Protein 1SBQ (pdb70)

InterPro domains:
  IPR002698 5-formyltetrahydrofolate cyclo-ligase [PF01812] (90-161)
  IPR002698 5-formyltetrahydrofolate cyclo-ligase [PIRSF006806] (1-163)
  IPR002698 5-formyltetrahydrofolate cyclo-ligase [PTHR23407] (2-163)
  IPR002698 5-formyltetrahydrofolate cyclo-ligase [TIGR02727] (3-162)
  IPR024185 5-formyltetrahydrofolate cyclo-ligase-like domain superfamily [G3DSA:3.40.50.10420] (1-164)
  IPR037171 NagB/RpiA transferase-like [SSF100950] (1-163)

Nearest PDB structures (foldseek):
  1u3g-assembly1_A  TM=9.817E-01  e=5.126E-32  Mycoplasmoides pneumoniae
  1wkc-assembly1_A  TM=8.609E-01  e=2.046E-13  Thermus thermophilus HB8
  2jcb-assembly2_B  TM=8.729E-01  e=9.556E-13  Bacillus anthracis str. Ames
  1m0s-assembly1_B  TM=4.804E-01  e=3.295E-03  Haemophilus influenzae
  5uf2-assembly1_A  TM=5.147E-01  e=1.056E-01  Neisseria gonorrhoeae NCCP11945

Structure (mmCIF, N/CA/C/O backbone):
data_1SBQ
#
_entry.id   1SBQ
#
_cell.length_a   42.315
_cell.length_b   80.746
_cell.length_c   132.165
_cell.angle_alpha   90.00
_cell.angle_beta   90.00
_cell.angle_gamma   90.00
#
_symmetry.space_group_name_H-M   'P 21 21 21'
#
loop_
_entity.id
_entity.type
_entity.pdbx_description
1 polymer '5,10-Methenyltetrahydrofolate synthetase homolog'
2 non-polymer 'SULFATE ION'
3 water water
#
loop_
_atom_site.group_PDB
_atom_site.id
_atom_site.type_symbol
_atom_site.label_atom_id
_atom_site.label_alt_id
_atom_site.label_comp_id
_atom_site.label_asym_id
_atom_site.label_entity_id
_atom_site.label_seq_id
_atom_site.pdbx_PDB_ins_code
_atom_site.Cartn_x
_atom_site.Cartn_y
_atom_site.Cartn_z
_atom_site.occupancy
_atom_site.B_iso_or_equiv
_atom_site.auth_seq_id
_atom_site.auth_comp_id
_atom_site.auth_asym_id
_atom_site.auth_atom_id
_atom_site.pdbx_PDB_model_num
ATOM 1 N N . MET A 1 26 ? -6.513 38.232 21.586 1.00 70.14 1 MET A N 1
ATOM 2 C CA . MET A 1 26 ? -7.027 39.283 22.510 1.00 70.93 1 MET A CA 1
ATOM 3 C C . MET A 1 26 ? -7.672 38.667 23.756 1.00 70.20 1 MET A C 1
ATOM 4 O O . MET A 1 26 ? -8.637 39.211 24.303 1.00 69.67 1 MET A O 1
ATOM 9 N N . ASP A 1 27 ? -7.140 37.535 24.205 1.00 69.44 2 ASP A N 1
ATOM 10 C CA . ASP A 1 27 ? -7.687 36.870 25.379 1.00 68.75 2 ASP A CA 1
ATOM 11 C C . ASP A 1 27 ? -6.885 37.219 26.620 1.00 68.38 2 ASP A C 1
ATOM 12 O O . ASP A 1 27 ? -5.656 37.313 26.580 1.00 69.51 2 ASP A O 1
ATOM 17 N N . LYS A 1 28 ? -7.592 37.409 27.726 1.00 66.61 3 LYS A N 1
ATOM 18 C CA . LYS A 1 28 ? -6.960 37.750 28.987 1.00 64.11 3 LYS A CA 1
ATOM 19 C C . LYS A 1 28 ? -6.020 36.647 29.464 1.00 63.25 3 LYS A C 1
ATOM 20 O O . LYS A 1 28 ? -4.906 36.927 29.917 1.00 63.30 3 LYS A O 1
ATOM 26 N N . ASN A 1 29 ? -6.461 35.396 29.356 1.00 61.72 4 ASN A N 1
ATOM 27 C CA . ASN A 1 29 ? -5.641 34.264 29.785 1.00 60.67 4 ASN A CA 1
ATOM 28 C C . ASN A 1 29 ? -4.304 34.281 29.054 1.00 59.96 4 ASN A C 1
ATOM 29 O O . ASN A 1 29 ? -3.255 34.007 29.644 1.00 58.58 4 ASN A O 1
ATOM 34 N N . ALA A 1 3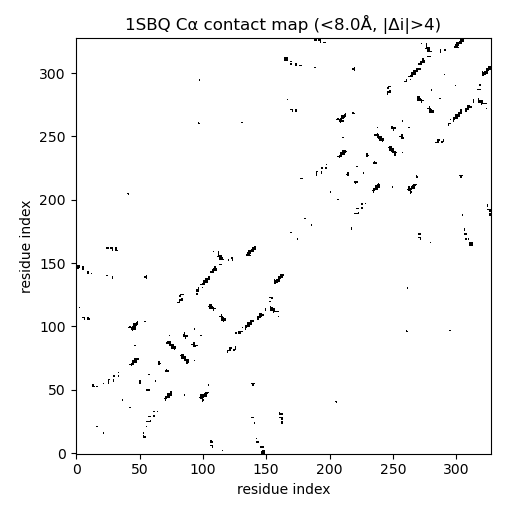0 ? -4.354 34.604 27.764 1.00 59.34 5 ALA A N 1
ATOM 35 C CA . ALA A 1 30 ? -3.153 34.674 26.941 1.00 58.29 5 ALA A CA 1
ATOM 36 C C . ALA A 1 30 ? -2.172 35.630 27.607 1.00 56.65 5 ALA A C 1
ATOM 37 O O . ALA A 1 30 ? -1.039 35.255 27.911 1.00 54.22 5 ALA A O 1
ATOM 39 N N . LEU A 1 31 ? -2.624 36.861 27.839 1.00 55.62 6 LEU A N 1
ATOM 40 C CA . LEU A 1 31 ? -1.797 37.876 28.483 1.00 55.04 6 LEU A CA 1
ATOM 41 C C . LEU A 1 31 ? -1.289 37.457 29.859 1.00 54.86 6 LEU A C 1
ATOM 42 O O . LEU A 1 31 ? -0.079 37.364 30.072 1.00 54.77 6 LEU A O 1
ATOM 47 N N . ARG A 1 32 ? -2.212 37.210 30.786 1.00 54.59 7 ARG A N 1
ATOM 48 C CA . ARG A 1 32 ? -1.844 36.824 32.144 1.00 54.86 7 ARG A CA 1
ATOM 49 C C . ARG A 1 32 ? -0.710 35.812 32.171 1.00 53.97 7 ARG A C 1
ATOM 50 O O . ARG A 1 32 ? 0.190 35.895 33.007 1.00 55.01 7 ARG A O 1
ATOM 58 N N . LYS A 1 33 ? -0.750 34.860 31.249 1.00 51.62 8 LYS A N 1
ATOM 59 C CA . LYS A 1 33 ? 0.278 33.835 31.193 1.00 49.69 8 LYS A CA 1
ATOM 60 C C . LYS A 1 33 ? 1.621 34.376 30.703 1.00 46.60 8 LYS A C 1
ATOM 61 O O . LYS A 1 33 ? 2.658 34.084 31.286 1.00 45.58 8 LYS A O 1
ATOM 67 N N . GLN A 1 34 ? 1.600 35.176 29.643 1.00 44.63 9 GLN A N 1
ATOM 68 C CA . GLN A 1 34 ? 2.829 35.750 29.102 1.00 44.66 9 GLN A CA 1
ATOM 69 C C . GLN A 1 34 ? 3.502 36.699 30.094 1.00 43.32 9 GLN A C 1
ATOM 70 O O . GLN A 1 34 ? 4.727 36.763 30.169 1.00 43.28 9 GLN A O 1
ATOM 76 N N . ILE A 1 35 ? 2.691 37.425 30.856 1.00 42.29 10 ILE A N 1
ATOM 77 C CA . ILE A 1 35 ? 3.189 38.389 31.827 1.00 40.84 10 ILE A CA 1
ATOM 78 C C . ILE A 1 35 ? 3.769 37.764 33.086 1.00 41.36 10 ILE A C 1
ATOM 79 O O . ILE A 1 35 ? 4.870 38.128 33.502 1.00 41.42 10 ILE A O 1
ATOM 84 N N . LEU A 1 36 ? 3.049 36.826 33.693 1.00 42.31 11 LEU A N 1
ATOM 85 C CA . LEU A 1 36 ? 3.552 36.172 34.897 1.00 44.64 11 LEU A CA 1
ATOM 86 C C . LEU A 1 36 ? 4.878 35.492 34.537 1.00 45.92 11 LEU A C 1
ATOM 87 O O . LEU A 1 36 ? 5.806 35.401 35.351 1.00 46.30 11 LEU A O 1
ATOM 92 N N . GLN A 1 37 ? 4.957 35.035 33.293 1.00 46.05 12 GLN A N 1
ATOM 93 C CA . GLN A 1 37 ? 6.148 34.378 32.780 1.00 45.81 12 GLN A CA 1
ATOM 94 C C . GLN A 1 37 ? 7.328 35.350 32.757 1.00 43.80 12 GLN A C 1
ATOM 95 O O . GLN A 1 37 ? 8.398 35.074 33.305 1.00 42.24 12 GLN A O 1
ATOM 101 N N . LYS A 1 38 ? 7.127 36.492 32.116 1.00 40.75 13 LYS A N 1
ATOM 102 C CA . LYS A 1 38 ? 8.181 37.487 32.026 1.00 39.58 13 LYS A CA 1
ATOM 103 C C . LYS A 1 38 ? 8.535 38.086 33.388 1.00 41.46 13 LYS A C 1
ATOM 104 O O . LYS A 1 38 ? 9.707 38.360 33.658 1.00 41.60 13 LYS A O 1
ATOM 110 N N . ARG A 1 39 ? 7.540 38.284 34.252 1.00 42.86 14 ARG A N 1
ATOM 111 C CA . ARG A 1 39 ? 7.815 38.858 35.568 1.00 45.88 14 ARG A CA 1
ATOM 112 C C . ARG A 1 39 ? 8.726 37.978 36.411 1.00 46.66 14 ARG A C 1
ATOM 113 O O . ARG A 1 39 ? 9.692 38.469 36.984 1.00 48.72 14 ARG A O 1
ATOM 121 N N . MET A 1 40 ? 8.434 36.683 36.485 1.00 47.77 15 MET A N 1
ATOM 122 C CA . MET A 1 40 ? 9.277 35.772 37.254 1.00 48.07 15 MET A CA 1
ATOM 123 C C . MET A 1 40 ? 10.689 35.686 36.673 1.00 46.96 15 MET A C 1
ATOM 124 O O . MET A 1 40 ? 11.673 35.568 37.402 1.00 47.09 15 MET A O 1
ATOM 129 N N . ALA A 1 41 ? 10.780 35.743 35.352 1.00 45.22 16 ALA A N 1
ATOM 130 C CA . ALA A 1 41 ? 12.063 35.645 34.669 1.00 44.37 16 ALA A CA 1
ATOM 131 C C . ALA A 1 41 ? 12.985 36.851 34.862 1.00 44.34 16 ALA A C 1
ATOM 132 O O . ALA A 1 41 ? 14.188 36.751 34.630 1.00 44.47 16 ALA A O 1
ATOM 134 N N . LEU A 1 42 ? 12.431 37.989 35.274 1.00 44.55 17 LEU A N 1
ATOM 135 C CA . LEU A 1 42 ? 13.252 39.182 35.474 1.00 45.05 17 LEU A CA 1
ATOM 136 C C . LEU A 1 42 ? 14.404 38.909 36.438 1.00 44.78 17 LEU A C 1
ATOM 137 O O . LEU A 1 42 ? 14.214 38.291 37.486 1.00 45.94 17 LEU A O 1
ATOM 142 N N . SER A 1 43 ? 15.601 39.365 36.082 1.00 44.63 18 SER A N 1
ATOM 143 C CA . SER A 1 43 ? 16.757 39.164 36.945 1.00 44.57 18 SER A CA 1
ATOM 144 C C . SER A 1 43 ? 16.808 40.264 38.004 1.00 45.47 18 SER A C 1
ATOM 145 O O . SER A 1 43 ? 16.335 41.384 37.783 1.00 45.29 18 SER A O 1
ATOM 148 N N . THR A 1 44 ? 17.382 39.932 39.155 1.00 44.72 19 THR A N 1
ATOM 149 C CA . THR A 1 44 ? 17.510 40.875 40.251 1.00 44.92 19 THR A CA 1
ATOM 150 C C . THR A 1 44 ? 18.120 42.182 39.768 1.00 44.62 19 THR A C 1
ATOM 151 O O . THR A 1 44 ? 17.765 43.254 40.260 1.00 44.90 19 THR A O 1
ATOM 155 N N . ILE A 1 45 ? 19.033 42.088 38.804 1.00 43.78 20 ILE A N 1
ATOM 156 C CA . ILE A 1 45 ? 19.689 43.266 38.238 1.00 42.95 20 ILE A CA 1
ATOM 157 C C . ILE A 1 45 ? 18.720 44.032 37.343 1.00 42.11 20 ILE A C 1
ATOM 158 O O . ILE A 1 45 ? 18.683 45.264 37.348 1.00 41.34 20 ILE A O 1
ATOM 163 N N . GLU A 1 46 ? 17.940 43.289 36.567 1.00 40.70 21 GLU A N 1
ATOM 164 C CA . GLU A 1 46 ? 16.972 43.887 35.662 1.00 40.88 21 GLU A CA 1
ATOM 165 C C . GLU A 1 46 ? 15.798 44.553 36.397 1.00 39.01 21 GLU A C 1
ATOM 166 O O . GLU A 1 46 ? 15.386 45.668 36.062 1.00 36.63 21 GLU A O 1
ATOM 172 N N . LYS A 1 47 ? 15.255 43.863 37.392 1.00 36.99 22 LYS A N 1
ATOM 173 C CA . LYS A 1 47 ? 14.138 44.402 38.148 1.00 36.94 22 LYS A CA 1
ATOM 174 C C . LYS A 1 47 ? 14.575 45.706 38.808 1.00 37.50 22 LYS A C 1
ATOM 175 O O . LYS A 1 47 ? 13.866 46.708 38.735 1.00 36.14 22 LYS A O 1
ATOM 181 N N . SER A 1 48 ? 15.755 45.688 39.430 1.00 37.69 23 SER A N 1
ATOM 182 C CA . SER A 1 48 ? 16.305 46.872 40.097 1.00 39.07 23 SER A CA 1
ATOM 183 C C . SER A 1 48 ? 16.299 48.097 39.196 1.00 37.96 23 SER A C 1
ATOM 184 O O . SER A 1 48 ? 15.880 49.182 39.598 1.00 37.37 23 SER A O 1
ATOM 187 N N . HIS A 1 49 ? 16.782 47.910 37.976 1.00 38.24 24 HIS A N 1
ATOM 188 C CA . HIS A 1 49 ? 16.863 48.992 37.004 1.00 37.65 24 HIS A CA 1
ATOM 189 C C . HIS A 1 49 ? 15.491 49.484 36.551 1.00 36.21 24 HIS A C 1
ATOM 190 O O . HIS A 1 49 ? 15.291 50.683 36.338 1.00 34.58 24 HIS A O 1
ATOM 197 N N . LEU A 1 50 ? 14.559 48.550 36.401 1.00 35.66 25 LEU A N 1
ATOM 198 C CA . LEU A 1 50 ? 13.201 48.863 35.974 1.00 35.14 25 LEU A CA 1
ATOM 199 C C . LEU A 1 50 ? 12.466 49.636 37.065 1.00 33.49 25 LEU A C 1
ATOM 200 O O . LEU A 1 50 ? 11.799 50.630 36.796 1.00 33.48 25 LEU A O 1
ATOM 205 N N . ASP A 1 51 ? 12.585 49.173 38.300 1.00 34.04 26 ASP A N 1
ATOM 206 C CA . ASP A 1 51 ? 11.907 49.842 39.397 1.00 35.88 26 ASP A CA 1
ATOM 207 C C . ASP A 1 51 ? 12.485 51.232 39.625 1.00 36.15 26 ASP A C 1
ATOM 208 O O . ASP A 1 51 ? 11.743 52.183 39.887 1.00 36.21 26 ASP A O 1
ATOM 213 N N . GLN A 1 52 ? 13.807 51.358 39.518 1.00 35.36 27 GLN A N 1
ATOM 214 C CA . GLN A 1 52 ? 14.441 52.657 39.697 1.00 34.87 27 GLN A CA 1
ATOM 215 C C . GLN A 1 52 ? 13.874 53.663 38.693 1.00 33.30 27 GLN A C 1
ATOM 216 O O . GLN A 1 52 ? 13.545 54.796 39.053 1.00 32.35 27 GLN A O 1
ATOM 222 N N . LYS A 1 53 ? 13.761 53.255 37.435 1.00 29.60 28 LYS A N 1
ATOM 223 C CA . LYS A 1 53 ? 13.234 54.157 36.418 1.00 30.23 28 LYS A CA 1
ATOM 224 C C . LYS A 1 53 ? 11.748 54.448 36.647 1.00 28.19 28 LYS A C 1
ATOM 225 O O . LYS A 1 53 ? 11.289 55.580 36.461 1.00 27.42 28 LYS A O 1
ATOM 231 N N . ILE A 1 54 ? 10.996 53.427 37.042 1.00 27.18 29 ILE A N 1
ATOM 232 C CA . ILE A 1 54 ? 9.574 53.614 37.286 1.00 27.30 29 ILE A CA 1
ATOM 233 C C . ILE A 1 54 ? 9.335 54.531 38.489 1.00 27.24 29 ILE A C 1
ATOM 234 O O . ILE A 1 54 ? 8.500 55.434 38.425 1.00 26.45 29 ILE A O 1
ATOM 239 N N . ASN A 1 55 ? 10.077 54.336 39.574 1.00 28.54 30 ASN A N 1
ATOM 240 C CA . ASN A 1 55 ? 9.886 55.196 40.742 1.00 29.45 30 ASN A CA 1
ATOM 241 C C . ASN A 1 55 ? 10.331 56.620 40.438 1.00 29.30 30 ASN A C 1
ATOM 242 O O . ASN A 1 55 ? 9.896 57.570 41.081 1.00 30.84 30 ASN A O 1
ATOM 247 N N . GLN A 1 56 ? 11.198 56.756 39.446 1.00 29.03 31 GLN A N 1
ATOM 248 C CA . GLN A 1 56 ? 11.699 58.054 39.034 1.00 29.36 31 GLN A CA 1
ATOM 249 C C . GLN A 1 56 ? 10.562 58.765 38.305 1.00 29.82 31 GLN A C 1
ATOM 250 O O . GLN A 1 56 ? 10.314 59.958 38.511 1.00 27.71 31 GLN A O 1
ATOM 256 N N . LYS A 1 57 ? 9.861 58.016 37.457 1.00 28.84 32 LYS A N 1
ATOM 257 C CA . LYS A 1 57 ? 8.738 58.564 36.710 1.00 28.26 32 LYS A CA 1
ATOM 258 C C . LYS A 1 57 ? 7.580 58.895 37.649 1.00 26.91 32 LYS A C 1
ATOM 259 O O . LYS A 1 57 ? 6.906 59.892 37.470 1.00 27.40 32 LYS A O 1
ATOM 265 N N . LEU A 1 58 ? 7.368 58.052 38.652 1.00 25.81 33 LEU A N 1
ATOM 266 C CA . LEU A 1 58 ? 6.315 58.259 39.631 1.00 25.98 33 LEU A CA 1
ATOM 267 C C . LEU A 1 58 ? 6.548 59.583 40.382 1.00 28.99 33 LEU A C 1
ATOM 268 O O . LEU A 1 58 ? 5.625 60.375 40.572 1.00 25.64 33 LEU A O 1
ATOM 273 N N . VAL A 1 59 ? 7.787 59.808 40.816 1.00 28.06 34 VAL A N 1
ATOM 274 C CA . VAL A 1 59 ? 8.118 61.025 41.527 1.00 28.40 34 VAL A CA 1
ATOM 275 C C . VAL A 1 59 ? 7.930 62.240 40.621 1.00 28.64 34 VAL A C 1
ATOM 276 O O . VAL A 1 59 ? 7.444 63.279 41.067 1.00 28.55 34 VAL A O 1
ATOM 280 N N . ALA A 1 60 ? 8.304 62.106 39.353 1.00 27.08 35 ALA A N 1
ATOM 281 C CA . ALA A 1 60 ? 8.165 63.198 38.400 1.00 26.93 35 ALA A CA 1
ATOM 282 C C . ALA A 1 60 ? 6.689 63.536 38.199 1.00 28.13 35 ALA A C 1
ATOM 283 O O . ALA A 1 60 ? 6.336 64.672 37.891 1.00 26.96 35 ALA A O 1
ATOM 285 N N . PHE A 1 61 ? 5.830 62.537 38.374 1.00 28.76 36 PHE A N 1
ATOM 286 C CA . PHE A 1 61 ? 4.395 62.724 38.237 1.00 28.23 36 PHE A CA 1
ATOM 287 C C . PHE A 1 61 ? 3.784 63.463 39.449 1.00 30.81 36 PHE A C 1
ATOM 288 O O . PHE A 1 61 ? 2.923 64.331 39.287 1.00 29.38 36 PHE A O 1
ATOM 296 N N . LEU A 1 62 ? 4.239 63.120 40.654 1.00 28.44 37 LEU A N 1
ATOM 297 C CA . LEU A 1 62 ? 3.726 63.726 41.884 1.00 28.95 37 LEU A CA 1
ATOM 298 C C . LEU A 1 62 ? 4.237 65.116 42.200 1.00 29.16 37 LEU A C 1
ATOM 299 O O . LEU A 1 62 ? 3.485 65.969 42.675 1.00 27.58 37 LEU A O 1
ATOM 304 N N . THR A 1 63 ? 5.525 65.328 41.947 1.00 30.89 38 THR A N 1
ATOM 305 C CA . THR A 1 63 ? 6.193 66.593 42.229 1.00 30.78 38 THR A CA 1
ATOM 306 C C . THR A 1 63 ? 5.368 67.828 41.902 1.00 30.83 38 THR A C 1
ATOM 307 O O . THR A 1 63 ? 5.316 68.760 42.700 1.00 27.53 38 THR A O 1
ATOM 311 N N . PRO A 1 64 ? 4.730 67.864 40.716 1.00 32.61 39 PRO A N 1
ATOM 312 C CA . PRO A 1 64 ? 3.919 69.033 40.365 1.00 33.75 39 PRO A CA 1
ATOM 313 C C . PRO A 1 64 ? 2.441 68.939 40.790 1.00 34.02 39 PRO A C 1
ATOM 314 O O . PRO A 1 64 ? 1.614 69.739 40.365 1.00 34.90 39 PRO A O 1
ATOM 318 N N . LYS A 1 65 ? 2.111 67.965 41.627 1.00 34.50 40 LYS A N 1
ATOM 319 C CA . LYS A 1 65 ? 0.732 67.814 42.103 1.00 34.58 40 LYS A CA 1
ATOM 320 C C . LYS A 1 65 ? 0.692 67.979 43.622 1.00 32.93 40 LYS A C 1
ATOM 321 O O . LYS A 1 65 ? 0.487 67.021 44.360 1.00 33.90 40 LYS A O 1
ATOM 327 N N . PRO A 1 66 ? 0.875 69.218 44.103 1.00 32.94 41 PRO A N 1
ATOM 328 C CA . PRO A 1 66 ? 0.880 69.573 45.528 1.00 32.76 41 PRO A CA 1
ATOM 329 C C . PRO A 1 66 ? -0.398 69.280 46.327 1.00 30.88 41 PRO A C 1
ATOM 330 O O . PRO A 1 66 ? -0.354 69.179 47.541 1.00 28.85 41 PRO A O 1
ATOM 334 N N . CYS A 1 67 ? -1.536 69.137 45.665 1.00 31.01 42 CYS A N 1
ATOM 335 C CA . CYS A 1 67 ? -2.760 68.868 46.409 1.00 31.14 42 CYS A CA 1
ATOM 336 C C . CYS A 1 67 ? -2.877 67.408 46.851 1.00 30.31 42 CYS A C 1
ATOM 337 O O . CYS A 1 67 ? -3.853 67.020 47.480 1.00 30.34 42 CYS A O 1
ATOM 340 N N . ILE A 1 68 ? -1.872 66.602 46.528 1.00 30.47 43 ILE A N 1
ATOM 341 C CA . ILE A 1 68 ? -1.873 65.201 46.923 1.00 30.14 43 ILE A CA 1
ATOM 342 C C . ILE A 1 68 ? -1.174 65.112 48.268 1.00 29.70 43 ILE A C 1
ATOM 343 O O . ILE A 1 68 ? 0.044 65.189 48.341 1.00 32.62 43 ILE A O 1
ATOM 348 N N . LYS A 1 69 ? -1.956 64.939 49.327 1.00 29.65 44 LYS A N 1
ATOM 349 C CA . LYS A 1 69 ? -1.421 64.878 50.677 1.00 30.36 44 LYS A CA 1
ATOM 350 C C . LYS A 1 69 ? -1.600 63.522 51.348 1.00 27.65 44 LYS A C 1
ATOM 351 O O . LYS A 1 69 ? -1.057 63.280 52.419 1.00 25.26 44 LYS A O 1
ATOM 357 N N . THR A 1 70 ? -2.381 62.658 50.713 1.00 25.61 45 THR A N 1
ATOM 358 C CA . THR A 1 70 ? -2.632 61.301 51.202 1.00 24.19 45 THR A CA 1
ATOM 359 C C . THR A 1 70 ? -2.684 60.447 49.940 1.00 23.88 45 THR A C 1
ATOM 360 O O . THR A 1 70 ? -3.445 60.741 49.017 1.00 22.07 45 THR A O 1
ATOM 364 N N . ILE A 1 71 ? -1.872 59.399 49.900 1.00 23.53 46 ILE A N 1
ATOM 365 C CA . ILE A 1 71 ? -1.802 58.545 48.729 1.00 21.90 46 ILE A CA 1
ATOM 366 C C . ILE A 1 71 ? -1.894 57.069 49.064 1.00 21.82 46 ILE A C 1
ATOM 367 O O . ILE A 1 71 ? -1.301 56.605 50.046 1.00 23.40 46 ILE A O 1
ATOM 372 N N . ALA A 1 72 ? -2.639 56.334 48.239 1.00 21.99 47 ALA A N 1
ATOM 373 C CA . ALA A 1 72 ? -2.803 54.895 48.421 1.00 21.35 47 ALA A CA 1
ATOM 374 C C . ALA A 1 72 ? -1.735 54.139 47.659 1.00 24.27 47 ALA A C 1
ATOM 375 O O . ALA A 1 72 ? -1.552 54.348 46.458 1.00 24.22 47 ALA A O 1
ATOM 377 N N . LEU A 1 73 ? -1.027 53.256 48.356 1.00 25.72 48 LEU A N 1
ATOM 378 C CA . LEU A 1 73 ? 0.014 52.461 47.715 1.00 27.36 48 LEU A CA 1
ATOM 379 C C . LEU A 1 73 ? -0.424 50.992 47.771 1.00 29.34 48 LEU A C 1
ATOM 380 O O . LEU A 1 73 ? -1.614 50.693 47.909 1.00 29.64 48 LEU A O 1
ATOM 385 N N . TYR A 1 74 ? 0.527 50.074 47.653 1.00 31.22 49 TYR A N 1
ATOM 386 C CA . TYR A 1 74 ? 0.199 48.655 47.743 1.00 33.42 49 TYR A CA 1
ATOM 387 C C . TYR A 1 74 ? 1.396 47.899 48.296 1.00 33.75 49 TYR A C 1
ATOM 388 O O . TYR A 1 74 ? 2.498 48.422 48.346 1.00 31.91 49 TYR A O 1
ATOM 397 N N . GLU A 1 75 ? 1.166 46.683 48.761 1.00 36.60 50 GLU A N 1
ATOM 398 C CA . GLU A 1 75 ? 2.243 45.886 49.311 1.00 40.71 50 GLU A CA 1
ATOM 399 C C . GLU A 1 75 ? 2.745 44.991 48.190 1.00 41.67 50 GLU A C 1
ATOM 400 O O . GLU A 1 75 ? 2.065 44.046 47.789 1.00 42.44 50 GLU A O 1
ATOM 406 N N . PRO A 1 76 ? 3.944 45.291 47.658 1.00 42.92 51 PRO A N 1
ATOM 407 C CA . PRO A 1 76 ? 4.580 44.551 46.566 1.00 45.28 51 PRO A CA 1
ATOM 408 C C . PRO A 1 76 ? 4.644 43.036 46.724 1.00 46.53 51 PRO A C 1
ATOM 409 O O . PRO A 1 76 ? 5.349 42.508 47.581 1.00 46.46 51 PRO A O 1
ATOM 413 N N . ILE A 1 77 ? 3.893 42.346 45.881 1.00 48.85 52 ILE A N 1
ATOM 414 C CA . ILE A 1 77 ? 3.877 40.901 45.894 1.00 52.20 52 ILE A CA 1
ATOM 415 C C . ILE A 1 77 ? 4.995 40.453 44.951 1.00 54.36 52 ILE A C 1
ATOM 416 O O . ILE A 1 77 ? 5.537 41.259 44.191 1.00 56.15 52 ILE A O 1
ATOM 421 N N . LYS A 1 78 ? 5.347 39.175 45.016 1.00 55.43 53 LYS A N 1
ATOM 422 C CA . LYS A 1 78 ? 6.403 38.623 44.177 1.00 55.15 53 LYS A CA 1
ATOM 423 C C . LYS A 1 78 ? 6.284 39.064 42.716 1.00 53.85 53 LYS A C 1
ATOM 424 O O . LYS A 1 78 ? 5.247 38.871 42.078 1.00 53.79 53 LYS A O 1
ATOM 430 N N . ASN A 1 79 ? 7.355 39.666 42.204 1.00 52.54 54 ASN A N 1
ATOM 431 C CA . ASN A 1 79 ? 7.432 40.116 40.815 1.00 51.30 54 ASN A CA 1
ATOM 432 C C . ASN A 1 79 ? 6.806 41.479 40.484 1.00 49.52 54 ASN A C 1
ATOM 433 O O . ASN A 1 79 ? 7.116 42.056 39.442 1.00 51.11 54 ASN A O 1
ATOM 438 N N . GLU A 1 80 ? 5.931 41.997 41.342 1.00 45.87 55 GLU A N 1
ATOM 439 C CA . GLU A 1 80 ? 5.322 43.298 41.073 1.00 42.82 55 GLU A CA 1
ATOM 440 C C . GLU A 1 80 ? 6.376 44.402 41.175 1.00 40.41 55 GLU A C 1
ATOM 441 O O . GLU A 1 80 ? 7.409 44.221 41.819 1.00 39.44 55 GLU A O 1
ATOM 447 N N . VAL A 1 81 ? 6.113 45.538 40.529 1.00 37.31 56 VAL A N 1
ATOM 448 C CA . VAL A 1 81 ? 7.009 46.686 40.586 1.00 33.36 56 VAL A CA 1
ATOM 449 C C . VAL A 1 81 ? 7.129 47.072 42.065 1.00 34.09 56 VAL A C 1
ATOM 450 O O . VAL A 1 81 ? 6.133 47.081 42.784 1.00 30.54 56 VAL A O 1
ATOM 454 N N . THR A 1 82 ? 8.343 47.395 42.501 1.00 33.01 57 THR A N 1
ATOM 455 C CA . THR A 1 82 ? 8.608 47.773 43.885 1.00 32.67 57 THR A CA 1
ATOM 456 C C . THR A 1 82 ? 8.689 49.284 44.071 1.00 31.57 57 THR A C 1
ATOM 457 O O . THR A 1 82 ? 9.092 50.001 43.154 1.00 32.46 57 THR A O 1
ATOM 461 N N . PHE A 1 83 ? 8.282 49.761 45.248 1.00 29.71 58 PHE A N 1
ATOM 462 C CA . PHE A 1 83 ? 8.370 51.182 45.591 1.00 28.99 58 PHE A CA 1
ATOM 463 C C . PHE A 1 83 ? 9.741 51.280 46.246 1.00 30.86 58 PHE A C 1
ATOM 464 O O . PHE A 1 83 ? 10.020 50.595 47.233 1.00 32.16 58 PHE A O 1
ATOM 472 N N . VAL A 1 84 ? 10.611 52.111 45.689 1.00 33.45 59 VAL A N 1
ATOM 473 C CA . VAL A 1 84 ? 11.975 52.209 46.197 1.00 34.71 59 VAL A CA 1
ATOM 474 C C . VAL A 1 84 ? 12.195 53.210 47.328 1.00 34.90 59 VAL A C 1
ATOM 475 O O . VAL A 1 84 ? 11.397 54.113 47.553 1.00 35.73 59 VAL A O 1
ATOM 479 N N . ASP A 1 85 ? 13.304 53.037 48.030 1.00 36.19 60 ASP A N 1
ATOM 480 C CA . ASP A 1 85 ? 13.644 53.885 49.153 1.00 36.78 60 ASP A CA 1
ATOM 481 C C . ASP A 1 85 ? 13.538 55.377 48.870 1.00 35.64 60 ASP A C 1
ATOM 482 O O . ASP A 1 85 ? 13.001 56.112 49.702 1.00 34.24 60 ASP A O 1
ATOM 487 N N . PHE A 1 86 ? 14.010 55.843 47.713 1.00 32.11 61 PHE A N 1
ATOM 488 C CA . PHE A 1 86 ? 13.920 57.272 47.470 1.00 31.33 61 PHE A CA 1
ATOM 489 C C . PHE A 1 86 ? 12.500 57.750 47.182 1.00 32.46 61 PHE A C 1
ATOM 490 O O . PHE A 1 86 ? 12.208 58.940 47.289 1.00 33.74 61 PHE A O 1
ATOM 498 N N . PHE A 1 87 ? 11.608 56.827 46.837 1.00 32.37 62 PHE A N 1
ATOM 499 C CA . PHE A 1 87 ? 10.232 57.212 46.585 1.00 30.95 62 PHE A CA 1
ATOM 500 C C . PHE A 1 87 ? 9.627 57.620 47.912 1.00 30.18 62 PHE A C 1
ATOM 501 O O . PHE A 1 87 ? 9.034 58.691 48.022 1.00 29.33 62 PHE A O 1
ATOM 509 N N . PHE A 1 88 ? 9.778 56.752 48.912 1.00 28.88 63 PHE A N 1
ATOM 510 C CA . PHE A 1 88 ? 9.265 57.024 50.250 1.00 29.88 63 PHE A CA 1
ATOM 511 C C . PHE A 1 88 ? 9.900 58.285 50.815 1.00 30.21 63 PHE A C 1
ATOM 512 O O . PHE A 1 88 ? 9.289 59.003 51.611 1.00 32.25 63 PHE A O 1
ATOM 520 N N . GLU A 1 89 ? 11.136 58.547 50.415 1.00 29.43 64 GLU A N 1
ATOM 521 C CA . GLU A 1 89 ? 11.829 59.732 50.893 1.00 30.85 64 GLU A CA 1
ATOM 522 C C . GLU A 1 89 ? 11.103 60.944 50.333 1.00 30.57 64 GLU A C 1
ATOM 523 O O . GLU A 1 89 ? 10.917 61.944 51.035 1.00 29.03 64 GLU A O 1
ATOM 529 N N . PHE A 1 90 ? 10.688 60.841 49.070 1.00 28.09 65 PHE A N 1
ATOM 530 C CA . PHE A 1 90 ? 9.953 61.921 48.424 1.00 27.18 65 PHE A CA 1
ATOM 531 C C . PHE A 1 90 ? 8.675 62.212 49.206 1.00 25.33 65 PHE A C 1
ATOM 532 O O . PHE A 1 90 ? 8.281 63.365 49.337 1.00 24.72 65 PHE A O 1
ATOM 540 N N . LEU A 1 91 ? 8.037 61.161 49.722 1.00 25.57 66 LEU A N 1
ATOM 541 C CA . LEU A 1 91 ? 6.784 61.314 50.470 1.00 23.83 66 LEU A CA 1
ATOM 542 C C . LEU A 1 91 ? 7.010 62.013 51.815 1.00 26.22 66 LEU A C 1
ATOM 543 O O . LEU A 1 91 ? 6.265 62.933 52.175 1.00 24.30 66 LEU A O 1
ATOM 548 N N . LYS A 1 92 ? 8.045 61.583 52.538 1.00 26.41 67 LYS A N 1
ATOM 549 C CA . LYS A 1 92 ? 8.389 62.168 53.824 1.00 27.07 67 LYS A CA 1
ATOM 550 C C . LYS A 1 92 ? 8.727 63.649 53.671 1.00 27.80 67 LYS A C 1
ATOM 551 O O . LYS A 1 92 ? 8.277 64.484 54.443 1.00 26.22 67 LYS A O 1
ATOM 557 N N . ILE A 1 93 ? 9.524 63.972 52.664 1.00 29.33 68 ILE A N 1
ATOM 558 C CA . ILE A 1 93 ? 9.919 65.351 52.453 1.00 31.34 68 ILE A CA 1
ATOM 559 C C . ILE A 1 93 ? 8.750 66.271 52.131 1.00 30.59 68 ILE A C 1
ATOM 560 O O . ILE A 1 93 ? 8.710 67.410 52.594 1.00 31.48 68 ILE A O 1
ATOM 565 N N . ASN A 1 94 ? 7.788 65.785 51.359 1.00 30.78 69 ASN A N 1
ATOM 566 C CA . ASN A 1 94 ? 6.639 66.610 51.028 1.00 30.95 69 ASN A CA 1
ATOM 567 C C . ASN A 1 94 ? 5.445 66.360 51.951 1.00 31.53 69 ASN A C 1
ATOM 568 O O . ASN A 1 94 ? 4.347 66.862 51.711 1.00 32.59 69 ASN A O 1
ATOM 573 N N . GLN A 1 95 ? 5.679 65.598 53.012 1.00 30.73 70 GLN A N 1
ATOM 574 C CA . GLN A 1 95 ? 4.651 65.279 54.000 1.00 33.51 70 GLN A CA 1
ATOM 575 C C . GLN A 1 95 ? 3.375 64.615 53.469 1.00 33.56 70 GLN A C 1
ATOM 576 O O . GLN A 1 95 ? 2.259 64.951 53.880 1.00 34.91 70 GLN A O 1
ATOM 582 N N . ILE A 1 96 ? 3.556 63.656 52.570 1.00 32.16 71 ILE A N 1
ATOM 583 C CA . ILE A 1 96 ? 2.453 62.909 51.992 1.00 28.55 71 ILE A CA 1
ATOM 584 C C . ILE A 1 96 ? 2.312 61.606 52.775 1.00 28.47 71 ILE A C 1
ATOM 585 O O . ILE A 1 96 ? 3.274 60.846 52.931 1.00 27.02 71 ILE A O 1
ATOM 590 N N . ARG A 1 97 ? 1.106 61.352 53.266 1.00 28.04 72 ARG A N 1
ATOM 591 C CA . ARG A 1 97 ? 0.836 60.152 54.042 1.00 27.30 72 ARG A CA 1
ATOM 592 C C . ARG A 1 97 ? 0.466 58.981 53.141 1.00 26.85 72 ARG A C 1
ATOM 593 O O . ARG A 1 97 ? -0.280 59.140 52.163 1.00 25.04 72 ARG A O 1
ATOM 601 N N . ALA A 1 98 ? 0.994 57.808 53.478 1.00 24.55 73 ALA A N 1
ATOM 602 C CA . ALA A 1 98 ? 0.741 56.600 52.710 1.00 24.14 73 ALA A CA 1
ATOM 603 C C . ALA A 1 98 ? -0.272 55.694 53.389 1.00 24.06 73 ALA A C 1
ATOM 604 O O . ALA A 1 98 ? -0.246 55.502 54.597 1.00 22.26 73 ALA A O 1
ATOM 606 N N . VAL A 1 99 ? -1.188 55.160 52.597 1.00 23.87 74 VAL A N 1
ATOM 607 C CA . VAL A 1 99 ? -2.176 54.247 53.112 1.00 22.57 74 VAL A CA 1
ATOM 608 C C . VAL A 1 99 ? -2.085 52.980 52.286 1.00 21.92 74 VAL A C 1
ATOM 609 O O . VAL A 1 99 ? -1.756 53.009 51.101 1.00 18.10 74 VAL A O 1
ATOM 613 N N . TYR A 1 100 ? -2.368 51.864 52.935 1.00 26.22 75 TYR A N 1
ATOM 614 C CA . TYR A 1 100 ? -2.285 50.561 52.304 1.00 28.40 75 TYR A CA 1
ATOM 615 C C . TYR A 1 100 ? -3.611 49.845 52.331 1.00 28.90 75 TYR A C 1
ATOM 616 O O . TYR A 1 100 ? -4.443 50.113 53.187 1.00 29.32 75 TYR A O 1
ATOM 625 N N . PRO A 1 101 ? -3.811 48.909 51.392 1.00 31.11 76 PRO A N 1
ATOM 626 C CA . PRO A 1 101 ? -5.015 48.092 51.232 1.00 32.29 76 PRO A CA 1
ATOM 627 C C . PRO A 1 101 ? -5.116 46.992 52.288 1.00 35.56 76 PRO A C 1
ATOM 628 O O . PRO A 1 101 ? -4.127 46.329 52.608 1.00 35.44 76 PRO A O 1
ATOM 632 N N . LYS A 1 102 ? -6.318 46.808 52.822 1.00 37.57 77 LYS A N 1
ATOM 633 C CA . LYS A 1 102 ? -6.573 45.763 53.801 1.00 40.88 77 LYS A CA 1
ATOM 634 C C . LYS A 1 102 ? -7.824 45.010 53.352 1.00 41.05 77 LYS A C 1
ATOM 635 O O . LYS A 1 102 ? -8.916 45.570 53.298 1.00 41.31 77 LYS A O 1
ATOM 641 N N . VAL A 1 103 ? -7.654 43.747 52.988 1.00 43.59 78 VAL A N 1
ATOM 642 C CA . VAL A 1 103 ? -8.792 42.947 52.562 1.00 45.88 78 VAL A CA 1
ATOM 643 C C . VAL A 1 103 ? -9.712 42.787 53.767 1.00 46.33 78 VAL A C 1
ATOM 644 O O . VAL A 1 103 ? -9.283 42.337 54.832 1.00 45.08 78 VAL A O 1
ATOM 648 N N . ILE A 1 104 ? -10.970 43.179 53.588 1.00 47.46 79 ILE A N 1
ATOM 649 C CA . ILE A 1 104 ? -11.973 43.121 54.644 1.00 50.61 79 ILE A CA 1
ATOM 650 C C . ILE A 1 104 ? -12.984 41.987 54.461 1.00 52.44 79 ILE A C 1
ATOM 651 O O . ILE A 1 104 ? -13.699 41.616 55.394 1.00 52.73 79 ILE A O 1
ATOM 656 N N . SER A 1 105 ? -13.042 41.442 53.254 1.00 53.69 80 SER A N 1
ATOM 657 C CA . SER A 1 105 ? -13.953 40.347 52.953 1.00 54.47 80 SER A CA 1
ATOM 658 C C . SER A 1 105 ? -13.593 39.770 51.595 1.00 56.93 80 SER A C 1
ATOM 659 O O . SER A 1 105 ? -12.607 40.173 50.974 1.00 57.11 80 SER A O 1
ATOM 662 N N . ASP A 1 106 ? -14.393 38.824 51.128 1.00 59.08 81 ASP A N 1
ATOM 663 C CA . ASP A 1 106 ? -14.118 38.215 49.845 1.00 61.09 81 ASP A CA 1
ATOM 664 C C . ASP A 1 106 ? -14.438 39.162 48.688 1.00 60.99 81 ASP A C 1
ATOM 665 O O . ASP A 1 106 ? -14.204 38.824 47.529 1.00 62.56 81 ASP A O 1
ATOM 670 N N . THR A 1 107 ? -14.962 40.348 48.997 1.00 58.93 82 THR A N 1
ATOM 671 C CA . THR A 1 107 ? -15.274 41.324 47.950 1.00 57.55 82 THR A CA 1
ATOM 672 C C . THR A 1 107 ? -14.859 42.768 48.263 1.00 56.71 82 THR A C 1
ATOM 673 O O . THR A 1 107 ? -14.765 43.597 47.354 1.00 55.29 82 THR A O 1
ATOM 677 N N . GLU A 1 108 ? -14.614 43.072 49.536 1.00 54.88 83 GLU A N 1
ATOM 678 C CA . GLU A 1 108 ? -14.232 44.426 49.910 1.00 52.60 83 GLU A CA 1
ATOM 679 C C . GLU A 1 108 ? -12.847 44.610 50.504 1.00 50.14 83 GLU A C 1
ATOM 680 O O . GLU A 1 108 ? -12.262 43.698 51.095 1.00 50.47 83 GLU A O 1
ATOM 686 N N . ILE A 1 109 ? -12.328 45.817 50.325 1.00 46.25 84 ILE A N 1
ATOM 687 C CA . ILE A 1 109 ? -11.016 46.170 50.816 1.00 41.20 84 ILE A CA 1
ATOM 688 C C . ILE A 1 109 ? -11.100 47.584 51.368 1.00 37.89 84 ILE A C 1
ATOM 689 O O . ILE A 1 109 ? -11.986 48.340 50.993 1.00 36.74 84 ILE A O 1
ATOM 694 N N . ILE A 1 110 ? -10.208 47.927 52.288 1.00 36.38 85 ILE A N 1
ATOM 695 C CA . ILE A 1 110 ? -10.177 49.278 52.839 1.00 33.08 85 ILE A CA 1
ATOM 696 C C . ILE A 1 110 ? -8.724 49.701 52.908 1.00 33.40 85 ILE A C 1
ATOM 697 O O . ILE A 1 110 ? -7.820 48.874 52.731 1.00 33.91 85 ILE A O 1
ATOM 702 N N . PHE A 1 111 ? -8.509 50.984 53.182 1.00 31.57 86 PHE A N 1
ATOM 703 C CA . PHE A 1 111 ? -7.170 51.539 53.291 1.00 32.81 86 PHE A CA 1
ATOM 704 C C . PHE A 1 111 ? -6.908 52.069 54.693 1.00 30.72 86 PHE A C 1
ATOM 705 O O . PHE A 1 111 ? -7.707 52.827 55.252 1.00 30.53 86 PHE A O 1
ATOM 713 N N . ILE A 1 112 ? -5.794 51.634 55.262 1.00 28.25 87 ILE A N 1
ATOM 714 C CA . ILE A 1 112 ? -5.401 52.040 56.601 1.00 27.94 87 ILE A CA 1
ATOM 715 C C . ILE A 1 112 ? -3.949 52.470 56.543 1.00 28.16 87 ILE A C 1
ATOM 716 O O . ILE A 1 112 ? -3.197 52.016 55.681 1.00 26.54 87 ILE A O 1
ATOM 721 N N . ASP A 1 113 ? -3.547 53.359 57.443 1.00 29.07 88 ASP A N 1
ATOM 722 C CA . ASP A 1 113 ? -2.162 53.789 57.458 1.00 30.04 88 ASP A CA 1
ATOM 723 C C . ASP A 1 113 ? -1.372 52.851 58.358 1.00 31.42 88 ASP A C 1
ATOM 724 O O . ASP A 1 113 ? -1.876 51.823 58.799 1.00 28.96 88 ASP A O 1
ATOM 729 N N . GLN A 1 114 ? -0.132 53.215 58.634 1.00 34.98 89 GLN A N 1
ATOM 730 C CA . GLN A 1 114 ? 0.731 52.397 59.463 1.00 39.37 89 GLN A CA 1
ATOM 731 C C . GLN A 1 114 ? 0.236 52.155 60.892 1.00 40.18 89 GLN A C 1
ATOM 732 O O . GLN A 1 114 ? 0.561 51.134 61.493 1.00 40.20 89 GLN A O 1
ATOM 738 N N . GLU A 1 115 ? -0.547 53.080 61.439 1.00 41.68 90 GLU A N 1
ATOM 739 C CA . GLU A 1 115 ? -1.054 52.918 62.801 1.00 41.40 90 GLU A CA 1
ATOM 740 C C . GLU A 1 115 ? -2.400 52.206 62.790 1.00 40.33 90 GLU A C 1
ATOM 741 O O . GLU A 1 115 ? -3.040 52.051 63.827 1.00 39.85 90 GLU A O 1
ATOM 747 N N . THR A 1 116 ? -2.804 51.776 61.599 1.00 39.22 91 THR A N 1
ATOM 748 C CA . THR A 1 116 ? -4.072 51.096 61.345 1.00 37.10 91 THR A CA 1
ATOM 749 C C . THR A 1 116 ? -5.256 52.052 61.341 1.00 35.09 91 THR A C 1
ATOM 750 O O . THR A 1 116 ? -6.403 51.615 61.402 1.00 34.09 91 THR A O 1
ATOM 754 N N . ASN A 1 117 ? -4.984 53.355 61.277 1.00 34.08 92 ASN A N 1
ATOM 755 C CA . ASN A 1 117 ? -6.071 54.327 61.200 1.00 32.87 92 ASN A CA 1
ATOM 756 C C . ASN A 1 117 ? -6.664 54.118 59.818 1.00 32.80 92 ASN A C 1
ATOM 757 O O . ASN A 1 117 ? -5.934 54.045 58.834 1.00 32.81 92 ASN A O 1
ATOM 762 N N . THR A 1 118 ? -7.979 54.009 59.743 1.00 31.87 93 THR A N 1
ATOM 763 C CA . THR A 1 118 ? -8.638 53.821 58.468 1.00 33.44 93 THR A CA 1
ATOM 764 C C . THR A 1 118 ? -8.836 55.166 57.798 1.00 33.98 93 THR A C 1
ATOM 765 O O . THR A 1 118 ? -9.064 56.190 58.465 1.00 31.60 93 THR A O 1
ATOM 769 N N . PHE A 1 119 ? -8.732 55.163 56.475 1.00 32.97 94 PHE A N 1
ATOM 770 C CA . PHE A 1 119 ? -8.948 56.380 55.711 1.00 31.42 94 PHE A CA 1
ATOM 771 C C . PHE A 1 119 ? -10.100 56.129 54.769 1.00 31.66 94 PHE A C 1
ATOM 772 O O . PHE A 1 119 ? -10.100 55.146 54.025 1.00 33.12 94 PHE A O 1
ATOM 780 N N . GLU A 1 120 ? -11.102 56.997 54.835 1.00 31.00 95 GLU A N 1
ATOM 781 C CA . GLU A 1 120 ? -12.261 56.875 53.975 1.00 32.41 95 GLU A CA 1
ATOM 782 C C . GLU A 1 120 ? -11.833 57.141 52.533 1.00 30.98 95 GLU A C 1
ATOM 783 O O . GLU A 1 120 ? -10.899 57.908 52.282 1.00 29.08 95 GLU A O 1
ATOM 789 N N . PRO A 1 121 ? -12.542 56.532 51.568 1.00 29.16 96 PRO A N 1
ATOM 790 C CA . PRO A 1 121 ? -12.237 56.684 50.146 1.00 28.01 96 PRO A CA 1
ATOM 791 C C . PRO A 1 121 ? -11.830 58.096 49.744 1.00 26.81 96 PRO A C 1
ATOM 792 O O . PRO A 1 121 ? -10.799 58.295 49.110 1.00 25.88 96 PRO A O 1
ATOM 796 N N . ASN A 1 122 ? -12.631 59.076 50.141 1.00 26.22 97 ASN A N 1
ATOM 797 C CA . ASN A 1 122 ? -12.359 60.453 49.779 1.00 24.97 97 ASN A CA 1
ATOM 798 C C . ASN A 1 122 ? -11.500 61.246 50.739 1.00 24.08 97 ASN A C 1
ATOM 799 O O . ASN A 1 122 ? -11.527 62.479 50.762 1.00 23.55 97 ASN A O 1
ATOM 804 N N . GLN A 1 123 ? -10.738 60.513 51.541 1.00 25.42 98 GLN A N 1
ATOM 805 C CA . GLN A 1 123 ? -9.761 61.108 52.428 1.00 26.23 98 GLN A CA 1
ATOM 806 C C . GLN A 1 123 ? -8.436 60.901 51.678 1.00 26.18 98 GLN A C 1
ATOM 807 O O . GLN A 1 123 ? -7.433 61.551 51.964 1.00 27.05 98 GLN A O 1
ATOM 813 N N . ILE A 1 124 ? -8.451 59.985 50.709 1.00 25.32 99 ILE A N 1
ATOM 814 C CA . ILE A 1 124 ? -7.272 59.668 49.908 1.00 22.46 99 ILE A CA 1
ATOM 815 C C . ILE A 1 124 ? -7.285 60.528 48.635 1.00 24.26 99 ILE A C 1
ATOM 816 O O . ILE A 1 124 ? -8.318 60.658 47.975 1.00 24.91 99 ILE A O 1
ATOM 821 N N . ASP A 1 125 ? -6.147 61.125 48.293 1.00 24.21 100 ASP A N 1
ATOM 822 C CA . ASP A 1 125 ? -6.094 62.004 47.122 1.00 23.61 100 ASP A CA 1
ATOM 823 C C . ASP A 1 125 ? -5.624 61.354 45.833 1.00 22.95 100 ASP A C 1
ATOM 824 O O . ASP A 1 125 ? -5.779 61.929 44.760 1.00 22.20 100 ASP A O 1
ATOM 829 N N . CYS A 1 126 ? -5.070 60.150 45.919 1.00 23.78 101 CYS A N 1
ATOM 830 C CA . CYS A 1 126 ? -4.527 59.507 44.728 1.00 22.59 101 CYS A CA 1
ATOM 831 C C . CYS A 1 126 ? -4.308 58.028 44.981 1.00 20.72 101 CYS A C 1
ATOM 832 O O . CYS A 1 126 ? -3.962 57.641 46.092 1.00 22.77 101 CYS A O 1
ATOM 835 N N . PHE A 1 127 ? -4.513 57.199 43.960 1.00 20.49 102 PHE A N 1
ATOM 836 C CA . PHE A 1 127 ? -4.329 55.762 44.122 1.00 20.00 102 PHE A CA 1
ATOM 837 C C . PHE A 1 127 ? -3.315 55.149 43.158 1.00 21.91 102 PHE A C 1
ATOM 838 O O . PHE A 1 127 ? -3.463 55.248 41.933 1.00 23.76 102 PHE A O 1
ATOM 846 N N . LEU A 1 128 ? -2.280 54.524 43.707 1.00 22.71 103 LEU A N 1
ATOM 847 C CA . LEU A 1 128 ? -1.288 53.842 42.880 1.00 22.82 103 LEU A CA 1
ATOM 848 C C . LEU A 1 128 ? -1.776 52.402 42.890 1.00 23.15 103 LEU A C 1
ATOM 849 O O . LEU A 1 128 ? -1.816 51.758 43.931 1.00 24.74 103 LEU A O 1
ATOM 854 N N . ILE A 1 129 ? -2.143 51.906 41.717 1.00 25.54 104 ILE A N 1
ATOM 855 C CA . ILE A 1 129 ? -2.749 50.587 41.582 1.00 27.11 104 ILE A CA 1
ATOM 856 C C . ILE A 1 129 ? -1.912 49.476 40.942 1.00 29.29 104 ILE A C 1
ATOM 857 O O . ILE A 1 129 ? -1.334 49.651 39.867 1.00 29.68 104 ILE A O 1
ATOM 862 N N . PRO A 1 130 ? -1.840 48.309 41.609 1.00 29.46 105 PRO A N 1
ATOM 863 C CA . PRO A 1 130 ? -1.076 47.167 41.098 1.00 30.59 105 PRO A CA 1
ATOM 864 C C . PRO A 1 130 ? -1.912 46.452 40.030 1.00 32.48 105 PRO A C 1
ATOM 865 O O . PRO A 1 130 ? -3.141 46.405 40.117 1.00 30.71 105 PRO A O 1
ATOM 869 N N . LEU A 1 131 ? -1.257 45.896 39.021 1.00 34.37 106 LEU A N 1
ATOM 870 C CA . LEU A 1 131 ? -1.998 45.225 37.960 1.00 35.32 106 LEU A CA 1
ATOM 871 C C . LEU A 1 131 ? -1.190 44.113 37.290 1.00 34.86 106 LEU A C 1
ATOM 872 O O . LEU A 1 131 ? 0.032 44.071 37.408 1.00 35.36 106 LEU A O 1
ATOM 877 N N . VAL A 1 132 ? -1.881 43.204 36.605 1.00 34.44 107 VAL A N 1
ATOM 878 C CA . VAL A 1 132 ? -1.204 42.130 35.888 1.00 33.17 107 VAL A CA 1
ATOM 879 C C . VAL A 1 132 ? -1.057 42.614 34.450 1.00 33.03 107 VAL A C 1
ATOM 880 O O . VAL A 1 132 ? -0.025 42.406 33.815 1.00 33.76 107 VAL A O 1
ATOM 884 N N . GLY A 1 133 ? -2.091 43.276 33.940 1.00 32.83 108 GLY A N 1
ATOM 885 C CA . GLY A 1 133 ? -2.018 43.783 32.584 1.00 30.78 108 GLY A CA 1
ATOM 886 C C . GLY A 1 133 ? -2.892 44.980 32.273 1.00 29.28 108 GLY A C 1
ATOM 887 O O . GLY A 1 133 ? -3.877 45.234 32.954 1.00 29.76 108 GLY A O 1
ATOM 888 N N . PHE A 1 134 ? -2.527 45.718 31.231 1.00 28.56 109 PHE A N 1
ATOM 889 C CA . PHE A 1 134 ? -3.299 46.875 30.808 1.00 29.87 109 PHE A CA 1
ATOM 890 C C . PHE A 1 134 ? -3.274 46.948 29.281 1.00 31.83 109 PHE A C 1
ATOM 891 O O . PHE A 1 134 ? -2.293 46.529 28.662 1.00 31.03 109 PHE A O 1
ATOM 899 N N . ASN A 1 135 ? -4.354 47.448 28.674 1.00 33.97 110 ASN A N 1
ATOM 900 C CA . ASN A 1 135 ? -4.413 47.565 27.216 1.00 35.58 110 ASN A CA 1
ATOM 901 C C . ASN A 1 135 ? -4.221 48.990 26.724 1.00 36.16 110 ASN A C 1
ATOM 902 O O . ASN A 1 135 ? -3.857 49.883 27.494 1.00 38.30 110 ASN A O 1
ATOM 907 N N . LYS A 1 136 ? -4.472 49.200 25.436 1.00 38.23 111 LYS A N 1
ATOM 908 C CA . LYS A 1 136 ? -4.300 50.512 24.817 1.00 40.58 111 LYS A CA 1
ATOM 909 C C . LYS A 1 136 ? -5.217 51.579 25.399 1.00 39.69 111 LYS A C 1
ATOM 910 O O . LYS A 1 136 ? -4.882 52.758 25.384 1.00 39.36 111 LYS A O 1
ATOM 916 N N . ASP A 1 137 ? -6.379 51.167 25.893 1.00 40.90 112 ASP A N 1
ATOM 917 C CA . ASP A 1 137 ? -7.338 52.109 26.467 1.00 42.62 112 ASP A CA 1
ATOM 918 C C . ASP A 1 137 ? -7.197 52.247 27.984 1.00 41.80 112 ASP A C 1
ATOM 919 O O . ASP A 1 137 ? -8.173 52.527 28.682 1.00 41.27 112 ASP A O 1
ATOM 924 N N . ASN A 1 138 ? -5.988 52.037 28.491 1.00 41.08 113 ASN A N 1
ATOM 925 C CA . ASN A 1 138 ? -5.724 52.158 29.924 1.00 39.37 113 ASN A CA 1
ATOM 926 C C . ASN A 1 138 ? -6.510 51.220 30.849 1.00 39.99 113 ASN A C 1
ATOM 927 O O . ASN A 1 138 ? -6.451 51.369 32.078 1.00 37.36 113 ASN A O 1
ATOM 932 N N . TYR A 1 139 ? -7.240 50.262 30.285 1.00 37.12 114 TYR A N 1
ATOM 933 C CA . TYR A 1 139 ? -7.979 49.338 31.126 1.00 37.36 114 TYR A CA 1
ATOM 934 C C . TYR A 1 139 ? -7.053 48.408 31.888 1.00 38.22 114 TYR A C 1
ATOM 935 O O . TYR A 1 139 ? -5.988 48.028 31.396 1.00 38.46 114 TYR A O 1
ATOM 944 N N . ARG A 1 140 ? -7.460 48.049 33.102 1.00 37.82 115 ARG A N 1
ATOM 945 C CA . ARG A 1 140 ? -6.656 47.183 33.943 1.00 36.63 115 ARG A CA 1
ATOM 946 C C . ARG A 1 140 ? -7.097 45.735 33.928 1.00 36.62 115 ARG A C 1
ATOM 947 O O . ARG A 1 140 ? -8.286 45.435 33.867 1.00 36.29 115 ARG A O 1
ATOM 955 N N . LEU A 1 141 ? -6.113 44.845 33.997 1.00 37.74 116 LEU A N 1
ATOM 956 C CA . LEU A 1 141 ? -6.339 43.406 34.058 1.00 39.79 116 LEU A CA 1
ATOM 957 C C . LEU A 1 141 ? -5.831 43.052 35.454 1.00 40.42 116 LEU A C 1
ATOM 958 O O . LEU A 1 141 ? -4.622 42.897 35.675 1.00 40.93 116 LEU A O 1
ATOM 963 N N . GLY A 1 142 ? -6.761 42.955 36.400 1.00 40.45 117 GLY A N 1
ATOM 964 C CA . GLY A 1 142 ? -6.394 42.666 37.773 1.00 42.89 117 GLY A CA 1
ATOM 965 C C . GLY A 1 142 ? -6.153 41.219 38.144 1.00 44.84 117 GLY A C 1
ATOM 966 O O . GLY A 1 142 ? -5.923 40.363 37.294 1.00 44.49 117 GLY A O 1
ATOM 967 N N . PHE A 1 143 ? -6.222 40.948 39.440 1.00 45.90 118 PHE A N 1
ATOM 968 C CA . PHE A 1 143 ? -6.001 39.606 39.954 1.00 48.31 118 PHE A CA 1
ATOM 969 C C . PHE A 1 143 ? -7.299 38.818 40.102 1.00 48.31 118 PHE A C 1
ATOM 970 O O . PHE A 1 143 ? -7.360 37.820 40.822 1.00 48.37 118 PHE A O 1
ATOM 978 N N . GLY A 1 144 ? -8.336 39.293 39.415 1.00 48.96 119 GLY A N 1
ATOM 979 C CA . GLY A 1 144 ? -9.626 38.626 39.417 1.00 49.21 119 GLY A CA 1
ATOM 980 C C . GLY A 1 144 ? -10.515 38.709 40.642 1.00 48.69 119 GLY A C 1
ATOM 981 O O . GLY A 1 144 ? -11.599 38.132 40.650 1.00 50.05 119 GLY A O 1
ATOM 982 N N . LYS A 1 145 ? -10.087 39.412 41.680 1.00 48.73 120 LYS A N 1
ATOM 983 C CA . LYS A 1 145 ? -10.915 39.512 42.873 1.00 47.92 120 LYS A CA 1
ATOM 984 C C . LYS A 1 145 ? -11.993 40.583 42.721 1.00 46.37 120 LYS A C 1
ATOM 985 O O . LYS A 1 145 ? -13.112 40.408 43.193 1.00 47.25 120 LYS A O 1
ATOM 991 N N . GLY A 1 146 ? -11.658 41.692 42.067 1.00 44.15 121 GLY A N 1
ATOM 992 C CA . GLY A 1 146 ? -12.635 42.752 41.877 1.00 41.32 121 GLY A CA 1
ATOM 993 C C . GLY A 1 146 ? -12.644 43.828 42.953 1.00 39.62 121 GLY A C 1
ATOM 994 O O . GLY A 1 146 ? -13.435 44.767 42.888 1.00 38.73 121 GLY A O 1
ATOM 995 N N . TYR A 1 147 ? -11.763 43.699 43.939 1.00 38.39 122 TYR A N 1
ATOM 996 C CA . TYR A 1 147 ? -11.673 44.676 45.023 1.00 38.83 122 TYR A CA 1
ATOM 997 C C . TYR A 1 147 ? -11.567 46.117 44.522 1.00 37.22 122 TYR A C 1
ATOM 998 O O . TYR A 1 147 ? -12.400 46.966 44.856 1.00 36.55 122 TYR A O 1
ATOM 1007 N N . TYR A 1 148 ? -10.535 46.389 43.728 1.00 34.62 123 TYR A N 1
ATOM 1008 C CA . TYR A 1 148 ? -10.317 47.728 43.212 1.00 33.80 123 TYR A CA 1
ATOM 1009 C C . TYR A 1 148 ? -11.493 48.264 42.433 1.00 33.73 123 TYR A C 1
ATOM 1010 O O . TYR A 1 148 ? -11.916 49.397 42.645 1.00 31.72 123 TYR A O 1
ATOM 1019 N N . ASP A 1 149 ? -12.032 47.453 41.535 1.00 35.24 124 ASP A N 1
ATOM 1020 C CA . ASP A 1 149 ? -13.153 47.906 40.745 1.00 38.38 124 ASP A CA 1
ATOM 1021 C C . ASP A 1 149 ? -14.292 48.396 41.633 1.00 38.31 124 ASP A C 1
ATOM 1022 O O . ASP A 1 149 ? -14.838 49.483 41.409 1.00 37.71 124 ASP A O 1
ATOM 1027 N N . ARG A 1 150 ? -14.635 47.603 42.641 1.00 37.97 125 ARG A N 1
ATOM 1028 C CA . ARG A 1 150 ? -15.696 47.971 43.568 1.00 40.02 125 ARG A CA 1
ATOM 1029 C C . ARG A 1 150 ? -15.305 49.174 44.430 1.00 38.45 125 ARG A C 1
ATOM 1030 O O . ARG A 1 150 ? -16.079 50.109 44.591 1.00 38.69 125 ARG A O 1
ATOM 1038 N N . TYR A 1 151 ? -14.099 49.151 44.981 1.00 36.90 126 TYR A N 1
ATOM 1039 C CA . TYR A 1 151 ? -13.653 50.244 45.824 1.00 35.12 126 TYR A CA 1
ATOM 1040 C C . TYR A 1 151 ? -13.691 51.587 45.101 1.00 36.29 126 TYR A C 1
ATOM 1041 O O . TYR A 1 151 ? -14.291 52.551 45.574 1.00 36.26 126 TYR A O 1
ATOM 1050 N N . LEU A 1 152 ? -13.036 51.637 43.951 1.00 35.76 127 LEU A N 1
ATOM 1051 C CA . LEU A 1 152 ? -12.945 52.858 43.170 1.00 35.95 127 LEU A CA 1
ATOM 1052 C C . LEU A 1 152 ? -14.267 53.497 42.765 1.00 35.16 127 LEU A C 1
ATOM 1053 O O . LEU A 1 152 ? -14.280 54.620 42.264 1.00 36.26 127 LEU A O 1
ATOM 1058 N N . MET A 1 153 ? -15.376 52.800 42.991 1.00 37.36 128 MET A N 1
ATOM 1059 C CA . MET A 1 153 ? -16.696 53.338 42.655 1.00 36.91 128 MET A CA 1
ATOM 1060 C C . MET A 1 153 ? -17.122 54.412 43.658 1.00 36.54 128 MET A C 1
ATOM 1061 O O . MET A 1 153 ? -18.013 55.217 43.378 1.00 34.90 128 MET A O 1
ATOM 1066 N N . GLN A 1 154 ? -16.468 54.425 44.818 1.00 34.64 129 GLN A N 1
ATOM 1067 C CA . GLN A 1 154 ? -16.772 55.375 45.885 1.00 33.97 129 GLN A CA 1
ATOM 1068 C C . GLN A 1 154 ? -16.139 56.768 45.757 1.00 34.35 129 GLN A C 1
ATOM 1069 O O . GLN A 1 154 ? -16.503 57.672 46.509 1.00 35.22 129 GLN A O 1
ATOM 1075 N N . LEU A 1 155 ? -15.208 56.951 44.820 1.00 32.38 130 LEU A N 1
ATOM 1076 C CA . LEU A 1 155 ? -14.539 58.250 44.672 1.00 32.44 130 LEU A CA 1
ATOM 1077 C C . LEU A 1 155 ? -15.457 59.366 44.151 1.00 32.49 130 LEU A C 1
ATOM 1078 O O . LEU A 1 155 ? -16.240 59.169 43.217 1.00 34.75 130 LEU A O 1
ATOM 1083 N N . THR A 1 156 ? -15.355 60.545 44.762 1.00 33.26 131 THR A N 1
ATOM 1084 C CA . THR A 1 156 ? -16.181 61.688 44.374 1.00 31.26 131 THR A CA 1
ATOM 1085 C C . THR A 1 156 ? -15.368 62.968 44.231 1.00 31.51 131 THR A C 1
ATOM 1086 O O . THR A 1 156 ? -15.926 64.064 44.131 1.00 31.14 131 THR A O 1
ATOM 1090 N N . ARG A 1 157 ? -14.044 62.823 44.222 1.00 29.95 132 ARG A N 1
ATOM 1091 C CA . ARG A 1 157 ? -13.147 63.960 44.087 1.00 26.89 132 ARG A CA 1
ATOM 1092 C C . ARG A 1 157 ? -12.281 63.829 42.832 1.00 29.18 132 ARG A C 1
ATOM 1093 O O . ARG A 1 157 ? -11.307 64.552 42.663 1.00 28.93 132 ARG A O 1
ATOM 1101 N N . GLN A 1 158 ? -12.631 62.893 41.9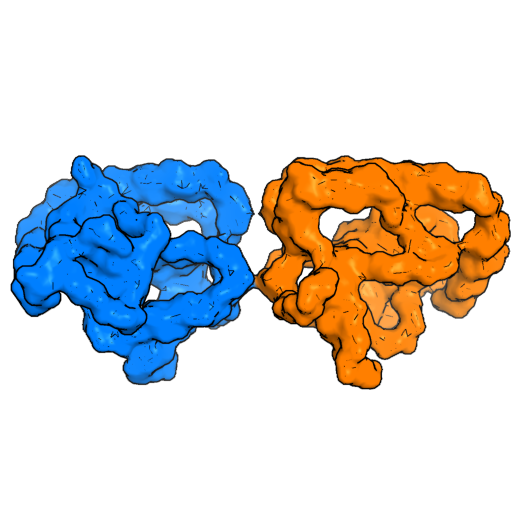58 1.00 31.41 133 GLN A N 1
ATOM 1102 C CA . GLN A 1 158 ? -11.882 62.698 40.722 1.00 33.36 133 GLN A CA 1
ATOM 1103 C C . GLN A 1 158 ? -10.409 62.445 41.008 1.00 32.33 133 GLN A C 1
ATOM 1104 O O . GLN A 1 158 ? -9.533 62.987 40.327 1.00 32.27 133 GLN A O 1
ATOM 1110 N N . GLN A 1 159 ? -10.137 61.636 42.029 1.00 29.19 134 GLN A N 1
ATOM 1111 C CA . G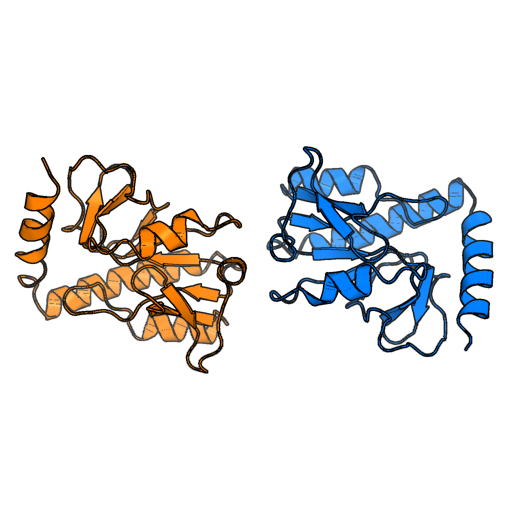LN A 1 159 ? -8.767 61.320 42.381 1.00 24.30 134 GLN A CA 1
ATOM 1112 C C . GLN A 1 159 ? -8.080 60.542 41.250 1.00 24.43 134 GLN A C 1
ATOM 1113 O O . GLN A 1 159 ? -8.687 59.691 40.597 1.00 24.78 134 GLN A O 1
ATOM 1119 N N . PRO A 1 160 ? -6.798 60.830 41.005 1.00 24.00 135 PRO A N 1
ATOM 1120 C CA . PRO A 1 160 ? -6.097 60.101 39.939 1.00 23.11 135 PRO A CA 1
ATOM 1121 C C . PRO A 1 160 ? -6.041 58.607 40.258 1.00 23.99 135 PRO A C 1
ATOM 1122 O O . PRO A 1 160 ? -5.832 58.208 41.407 1.00 22.19 135 PRO A O 1
ATOM 1126 N N . LYS A 1 161 ? -6.251 57.785 39.240 1.00 25.39 136 LYS A N 1
ATOM 1127 C CA . LYS A 1 161 ? -6.176 56.334 39.387 1.00 26.64 136 LYS A CA 1
ATOM 1128 C C . LYS A 1 161 ? -4.965 55.956 38.540 1.00 25.57 136 LYS A C 1
ATOM 1129 O O . LYS A 1 161 ? -5.065 55.888 37.310 1.00 24.16 136 LYS A O 1
ATOM 1135 N N . ILE A 1 162 ? -3.832 55.723 39.208 1.00 23.63 137 ILE A N 1
ATOM 1136 C CA . ILE A 1 162 ? -2.560 55.435 38.532 1.00 24.71 137 ILE A CA 1
ATOM 1137 C C . ILE A 1 162 ? -2.029 54.009 38.607 1.00 22.47 137 ILE A C 1
ATOM 1138 O O . ILE A 1 162 ? -1.774 53.484 39.687 1.00 23.14 137 ILE A O 1
ATOM 1143 N N . GLY A 1 163 ? -1.853 53.388 37.447 1.00 22.21 138 GLY A N 1
ATOM 1144 C CA . GLY A 1 163 ? -1.306 52.045 37.415 1.00 22.42 138 GLY A CA 1
ATOM 1145 C C . GLY A 1 163 ? 0.212 52.102 37.471 1.00 21.57 138 GLY A C 1
ATOM 1146 O O . GLY A 1 163 ? 0.823 53.067 37.014 1.00 22.53 138 GLY A O 1
ATOM 1147 N N . ILE A 1 164 ? 0.819 51.075 38.054 1.00 25.97 139 ILE A N 1
ATOM 1148 C CA . ILE A 1 164 ? 2.280 50.968 38.174 1.00 26.65 139 ILE A CA 1
ATOM 1149 C C . ILE A 1 164 ? 2.623 49.640 37.531 1.00 29.23 139 ILE A C 1
ATOM 1150 O O . ILE A 1 164 ? 2.085 48.606 37.946 1.00 29.91 139 ILE A O 1
ATOM 1155 N N . ALA A 1 165 ? 3.506 49.649 36.531 1.00 27.62 140 ALA A N 1
ATOM 1156 C CA . ALA A 1 165 ? 3.843 48.405 35.849 1.00 28.32 140 ALA A CA 1
ATOM 1157 C C . ALA A 1 165 ? 5.075 48.435 34.946 1.00 28.82 140 ALA A C 1
ATOM 1158 O O . ALA A 1 165 ? 5.626 49.497 34.637 1.00 29.50 140 ALA A O 1
ATOM 1160 N N . TYR A 1 166 ? 5.496 47.245 34.528 1.00 28.72 141 TYR A N 1
ATOM 1161 C CA . TYR A 1 166 ? 6.623 47.101 33.602 1.00 27.89 141 TYR A CA 1
ATOM 1162 C C . TYR A 1 166 ? 6.025 47.227 32.202 1.00 26.73 141 TYR A C 1
ATOM 1163 O O . TYR A 1 166 ? 4.859 46.882 31.999 1.00 28.08 141 TYR A O 1
ATOM 1172 N N . SER A 1 167 ? 6.804 47.727 31.244 1.00 28.60 142 SER A N 1
ATOM 1173 C CA . SER A 1 167 ? 6.335 47.894 29.860 1.00 27.60 142 SER A CA 1
ATOM 1174 C C . SER A 1 167 ? 5.767 46.609 29.246 1.00 28.43 142 SER A C 1
ATOM 1175 O O . SER A 1 167 ? 4.815 46.652 28.465 1.00 28.96 142 SER A O 1
ATOM 1178 N N . PHE A 1 168 ? 6.339 45.464 29.601 1.00 27.31 143 PHE A N 1
ATOM 1179 C CA . PHE A 1 168 ? 5.860 44.196 29.059 1.00 29.48 143 PHE A CA 1
ATOM 1180 C C . PHE A 1 168 ? 4.534 43.757 29.663 1.00 31.98 143 PHE A C 1
ATOM 1181 O O . PHE A 1 168 ? 4.079 42.640 29.427 1.00 32.56 143 PHE A O 1
ATOM 1189 N N . GLN A 1 169 ? 3.915 44.617 30.460 1.00 32.83 144 GLN A N 1
ATOM 1190 C CA . GLN A 1 169 ? 2.650 44.239 31.057 1.00 34.25 144 GLN A CA 1
ATOM 1191 C C . GLN A 1 169 ? 1.498 44.749 30.217 1.00 34.26 144 GLN A C 1
ATOM 1192 O O . GLN A 1 169 ? 0.343 44.425 30.470 1.00 33.70 144 GLN A O 1
ATOM 1198 N N . LYS A 1 170 ? 1.830 45.540 29.202 1.00 35.08 145 LYS A N 1
ATOM 1199 C CA . LYS A 1 170 ? 0.822 46.077 28.301 1.00 37.23 145 LYS A CA 1
ATOM 1200 C C . LYS A 1 170 ? 0.462 45.004 27.280 1.00 37.42 145 LYS A C 1
ATOM 1201 O O . LYS A 1 170 ? 1.341 44.408 26.667 1.00 37.50 145 LYS A O 1
ATOM 1207 N N . GLY A 1 171 ? -0.830 44.758 27.111 1.00 37.52 146 GLY A N 1
ATOM 1208 C CA . GLY A 1 171 ? -1.267 43.752 26.168 1.00 40.92 146 GLY A CA 1
ATOM 1209 C C . GLY A 1 171 ? -2.511 44.198 25.437 1.00 42.85 146 GLY A C 1
ATOM 1210 O O . GLY A 1 171 ? -3.046 45.274 25.704 1.00 43.56 146 GLY A O 1
ATOM 1211 N N . ASP A 1 172 ? -2.982 43.368 24.518 1.00 45.28 147 ASP A N 1
ATOM 1212 C CA . ASP A 1 172 ? -4.165 43.706 23.751 1.00 49.52 147 ASP A CA 1
ATOM 1213 C C . ASP A 1 172 ? -5.326 42.785 24.088 1.00 51.04 147 ASP A C 1
ATOM 1214 O O . ASP A 1 172 ? -5.357 41.637 23.655 1.00 52.56 147 ASP A O 1
ATOM 1219 N N . PHE A 1 173 ? -6.273 43.284 24.873 1.00 52.07 148 PHE A N 1
ATOM 1220 C CA . PHE A 1 173 ? -7.448 42.498 25.230 1.00 52.17 148 PHE A CA 1
ATOM 1221 C C . PHE A 1 173 ? -8.673 43.397 25.290 1.00 52.20 148 PHE A C 1
ATOM 1222 O O . PHE A 1 173 ? -8.559 44.624 25.325 1.00 51.96 148 PHE A O 1
ATOM 1230 N N . LEU A 1 174 ? -9.849 42.783 25.277 1.00 52.91 149 LEU A N 1
ATOM 1231 C CA . LEU A 1 174 ? -11.089 43.537 25.361 1.00 53.43 149 LEU A CA 1
ATOM 1232 C C . LEU A 1 174 ? -11.428 43.688 26.839 1.00 52.58 149 LEU A C 1
ATOM 1233 O O . LEU A 1 174 ? -11.460 42.712 27.587 1.00 51.78 149 LEU A O 1
ATOM 1238 N N . ALA A 1 175 ? -11.661 44.921 27.262 1.00 53.24 150 ALA A N 1
ATOM 1239 C CA . ALA A 1 175 ? -11.969 45.179 28.654 1.00 54.31 150 ALA A CA 1
ATOM 1240 C C . ALA A 1 175 ? -13.433 44.949 29.006 1.00 55.61 150 ALA A C 1
ATOM 1241 O O . ALA A 1 175 ? -14.334 45.312 28.249 1.00 55.36 150 ALA A O 1
ATOM 1243 N N . ASP A 1 176 ? -13.650 44.331 30.164 1.00 56.10 151 ASP A N 1
ATOM 1244 C CA . ASP A 1 176 ? -14.986 44.065 30.675 1.00 57.15 151 ASP A CA 1
ATOM 1245 C C . ASP A 1 176 ? -15.363 45.274 31.522 1.00 57.97 151 ASP A C 1
ATOM 1246 O O . ASP A 1 176 ? -14.486 45.962 32.047 1.00 58.52 151 ASP A O 1
ATOM 1251 N N . PRO A 1 177 ? -16.667 45.562 31.660 1.00 57.92 152 PRO A N 1
ATOM 1252 C CA . PRO A 1 177 ? -17.060 46.719 32.469 1.00 57.51 152 PRO A CA 1
ATOM 1253 C C . PRO A 1 177 ? -16.546 46.660 33.912 1.00 56.81 152 PRO A C 1
ATOM 1254 O O . PRO A 1 177 ? -16.498 47.679 34.596 1.00 57.61 152 PRO A O 1
ATOM 1258 N N . TRP A 1 178 ? -16.157 45.471 34.368 1.00 55.66 153 TRP A N 1
ATOM 1259 C CA . TRP A 1 178 ? -15.646 45.312 35.727 1.00 54.44 153 TRP A CA 1
ATOM 1260 C C . TRP A 1 178 ? -14.124 45.495 35.834 1.00 52.74 153 TRP A C 1
ATOM 1261 O O . TRP A 1 178 ? -13.518 45.192 36.869 1.00 52.99 153 TRP A O 1
ATOM 1272 N N . ASP A 1 179 ? -13.513 45.985 34.756 1.00 49.28 154 ASP A N 1
ATOM 1273 C CA . ASP A 1 179 ? -12.071 46.254 34.722 1.00 46.12 154 ASP A CA 1
ATOM 1274 C C . ASP A 1 179 ? -11.927 47.763 34.931 1.00 44.38 154 ASP A C 1
ATOM 1275 O O . ASP A 1 179 ? -12.648 48.544 34.311 1.00 43.86 154 ASP A O 1
ATOM 1280 N N . VAL A 1 180 ? -11.016 48.179 35.804 1.00 43.02 155 VAL A N 1
ATOM 1281 C CA . VAL A 1 180 ? -10.813 49.610 36.049 1.00 41.88 155 VAL A CA 1
ATOM 1282 C C . VAL A 1 180 ? -10.237 50.279 34.802 1.00 41.00 155 VAL A C 1
ATOM 1283 O O . VAL A 1 180 ? -9.440 49.668 34.089 1.00 39.41 155 VAL A O 1
ATOM 1287 N N . GLN A 1 181 ? -10.627 51.526 34.536 1.00 41.46 156 GLN A N 1
ATOM 1288 C CA . GLN A 1 181 ? -10.102 52.219 33.363 1.00 43.09 156 GLN A CA 1
ATOM 1289 C C . GLN A 1 181 ? -8.718 52.865 33.531 1.00 43.01 156 GLN A C 1
ATOM 1290 O O . GLN A 1 181 ? -7.963 52.963 32.556 1.00 47.11 156 GLN A O 1
ATOM 1296 N N . LEU A 1 182 ? -8.379 53.296 34.740 1.00 38.53 157 LEU A N 1
ATOM 1297 C CA . LEU A 1 182 ? -7.078 53.936 35.008 1.00 35.21 157 LEU A CA 1
ATOM 1298 C C . LEU A 1 182 ? -6.803 55.150 34.135 1.00 33.70 157 LEU A C 1
ATOM 1299 O O . LEU A 1 182 ? -6.905 55.094 32.916 1.00 32.37 157 LEU A O 1
ATOM 1304 N N . ASP A 1 183 ? -6.449 56.252 34.784 1.00 31.90 158 ASP A N 1
ATOM 1305 C CA . ASP A 1 183 ? -6.137 57.498 34.102 1.00 32.55 158 ASP A CA 1
ATOM 1306 C C . ASP A 1 183 ? -4.772 57.433 33.434 1.00 31.17 158 ASP A C 1
ATOM 1307 O O . ASP A 1 183 ? -4.515 58.123 32.457 1.00 29.66 158 ASP A O 1
ATOM 1312 N N . LEU A 1 184 ? -3.892 56.604 33.977 1.00 31.66 159 LEU A N 1
ATOM 1313 C CA . LEU A 1 184 ? -2.540 56.496 33.451 1.00 30.32 159 LEU A CA 1
ATOM 1314 C C . LEU A 1 184 ? -1.833 55.276 33.995 1.00 29.76 159 LEU A C 1
ATOM 1315 O O . LEU A 1 184 ? -2.127 54.820 35.097 1.00 29.44 159 LEU A O 1
ATOM 1320 N N . ILE A 1 185 ? -0.912 54.731 33.209 1.00 29.83 160 ILE A N 1
ATOM 1321 C CA . ILE A 1 185 ? -0.138 53.593 33.661 1.00 31.08 160 ILE A CA 1
ATOM 1322 C C . ILE A 1 185 ? 1.329 54.001 33.556 1.00 32.57 160 ILE A C 1
ATOM 1323 O O . ILE A 1 185 ? 1.898 54.070 32.468 1.00 31.62 160 ILE A O 1
ATOM 1328 N N . ILE A 1 186 ? 1.931 54.283 34.703 1.00 30.71 161 ILE A N 1
ATOM 1329 C CA . ILE A 1 186 ? 3.317 54.679 34.736 1.00 30.63 161 ILE A CA 1
ATOM 1330 C C . ILE A 1 186 ? 4.140 53.419 34.595 1.00 30.16 161 ILE A C 1
ATOM 1331 O O . ILE A 1 186 ? 3.937 52.452 35.329 1.00 28.88 161 ILE A O 1
ATOM 1336 N N . ASN A 1 187 ? 5.040 53.420 33.620 1.00 26.84 162 ASN A N 1
ATOM 1337 C CA . ASN A 1 187 ? 5.894 52.271 33.388 1.00 28.79 162 ASN A CA 1
ATOM 1338 C C . ASN A 1 187 ? 7.254 52.698 32.840 1.00 28.38 162 ASN A C 1
ATOM 1339 O O . ASN A 1 187 ? 7.478 53.865 32.520 1.00 29.30 162 ASN A O 1
ATOM 1344 N N . ASP A 1 188 ? 8.155 51.735 32.735 1.00 31.08 163 ASP A N 1
ATOM 1345 C CA . ASP A 1 188 ? 9.519 51.962 32.273 1.00 32.54 163 ASP A CA 1
ATOM 1346 C C . ASP A 1 188 ? 9.657 52.417 30.831 1.00 32.94 163 ASP A C 1
ATOM 1347 O O . ASP A 1 188 ? 10.606 53.121 30.500 1.00 33.14 163 ASP A O 1
ATOM 1352 N N . GLU A 1 189 ? 8.727 52.000 29.978 1.00 33.43 164 GLU A N 1
ATOM 1353 C CA . GLU A 1 189 ? 8.765 52.347 28.561 1.00 35.01 164 GLU A CA 1
ATOM 1354 C C . GLU A 1 189 ? 10.155 52.075 27.975 1.00 35.19 164 GLU A C 1
ATOM 1355 O O . GLU A 1 189 ? 10.673 52.958 27.257 1.00 34.57 164 GLU A O 1
ATOM 1362 N N . MET B 1 26 ? -18.790 88.882 81.643 1.00 91.10 1 MET B N 1
ATOM 1363 C CA . MET B 1 26 ? -17.936 88.569 80.461 1.00 91.37 1 MET B CA 1
ATOM 1364 C C . MET B 1 26 ? -18.668 87.635 79.498 1.00 91.06 1 MET B C 1
ATOM 1365 O O . MET B 1 26 ? -18.188 87.360 78.400 1.00 91.31 1 MET B O 1
ATOM 1370 N N . ASP B 1 27 ? -19.834 87.154 79.919 1.00 90.86 2 ASP B N 1
ATOM 1371 C CA . ASP B 1 27 ? -20.641 86.239 79.114 1.00 90.19 2 ASP B CA 1
ATOM 1372 C C . ASP B 1 27 ? -20.876 86.735 77.688 1.00 89.94 2 ASP B C 1
ATOM 1373 O O . ASP B 1 27 ? -20.600 87.892 77.366 1.00 89.99 2 ASP B O 1
ATOM 1378 N N . LYS B 1 28 ? -21.397 85.849 76.842 1.00 89.51 3 LYS B N 1
ATOM 1379 C CA . LYS B 1 28 ? -21.671 86.180 75.446 1.00 88.36 3 LYS B CA 1
ATOM 1380 C C . LYS B 1 28 ? -22.930 87.027 75.287 1.00 87.40 3 LYS B C 1
ATOM 1381 O O . LYS B 1 28 ? -23.125 87.675 74.262 1.00 87.23 3 LYS B O 1
ATOM 1387 N N . ASN B 1 29 ? -23.782 87.019 76.306 1.00 86.73 4 ASN B N 1
ATOM 1388 C CA . ASN B 1 29 ? -25.014 87.795 76.274 1.00 86.36 4 ASN B CA 1
ATOM 1389 C C . ASN B 1 29 ? -24.722 89.241 75.903 1.00 85.97 4 ASN B C 1
ATOM 1390 O O . ASN B 1 29 ? -25.377 89.816 75.033 1.00 85.83 4 ASN B O 1
ATOM 1395 N N . ALA B 1 30 ? -23.731 89.820 76.572 1.00 85.65 5 ALA B N 1
ATOM 1396 C CA . ALA B 1 30 ? -23.337 91.201 76.327 1.00 85.26 5 ALA B CA 1
ATOM 1397 C C . ALA B 1 30 ? -22.952 91.422 74.867 1.00 85.10 5 ALA B C 1
ATOM 1398 O O . ALA B 1 30 ? -23.501 92.299 74.195 1.00 85.08 5 ALA B O 1
ATOM 1400 N N . LEU B 1 31 ? -22.005 90.624 74.381 1.00 84.63 6 LEU B N 1
ATOM 1401 C CA . LEU B 1 31 ? -21.542 90.738 73.004 1.00 83.74 6 LEU B CA 1
ATOM 1402 C C . LEU B 1 31 ? -22.689 90.530 72.021 1.00 83.79 6 LEU B C 1
ATOM 1403 O O . LEU B 1 31 ? -22.812 91.257 71.039 1.00 83.77 6 LEU B O 1
ATOM 1408 N N . ARG B 1 32 ? -23.534 89.542 72.299 1.00 83.87 7 ARG B N 1
ATOM 1409 C CA . ARG B 1 32 ? -24.666 89.234 71.432 1.00 84.13 7 ARG B CA 1
ATOM 1410 C C . ARG B 1 32 ? -25.501 90.474 71.129 1.00 84.20 7 ARG B C 1
ATOM 1411 O O . ARG B 1 32 ? -26.302 90.474 70.195 1.00 84.19 7 ARG B O 1
ATOM 1419 N N . LYS B 1 33 ? -25.307 91.527 71.918 1.00 84.72 8 LYS B N 1
ATOM 1420 C CA . LYS B 1 33 ? -26.054 92.766 71.739 1.00 85.11 8 LYS B CA 1
ATOM 1421 C C . LYS B 1 33 ? -25.162 93.968 71.430 1.00 85.07 8 LYS B C 1
ATOM 1422 O O . LYS B 1 33 ? -25.486 94.771 70.556 1.00 84.70 8 LYS B O 1
ATOM 1428 N N . GLN B 1 34 ? -24.044 94.103 72.138 1.00 85.14 9 GLN B N 1
ATOM 1429 C CA . GLN B 1 34 ? -23.139 95.220 71.875 1.00 85.67 9 GLN B CA 1
ATOM 1430 C C . GLN B 1 34 ? -22.573 95.066 70.462 1.00 86.53 9 GLN B C 1
ATOM 1431 O O . GLN B 1 34 ? -21.929 95.974 69.929 1.00 85.66 9 GLN B O 1
ATOM 1437 N N . ILE B 1 35 ? -22.815 93.897 69.872 1.00 87.57 10 ILE B N 1
ATOM 1438 C CA . ILE B 1 35 ? -22.364 93.583 68.519 1.00 88.38 10 ILE B CA 1
ATOM 1439 C C . ILE B 1 35 ? -23.517 93.817 67.549 1.00 89.62 10 ILE B C 1
ATOM 1440 O O . ILE B 1 35 ? -23.302 94.131 66.378 1.00 90.28 10 ILE B O 1
ATOM 1445 N N . LEU B 1 36 ? -24.741 93.661 68.047 1.00 90.79 11 LEU B N 1
ATOM 1446 C CA . LEU B 1 36 ? -25.932 93.851 67.227 1.00 92.08 11 LEU B CA 1
ATOM 1447 C C . LEU B 1 36 ? -26.507 95.265 67.345 1.00 93.67 11 LEU B C 1
ATOM 1448 O O . LEU B 1 36 ? -27.433 95.630 66.614 1.00 93.63 11 LEU B O 1
ATOM 1453 N N . GLN B 1 37 ? -25.957 96.059 68.262 1.00 95.29 12 GLN B N 1
ATOM 1454 C CA . GLN B 1 37 ? -26.424 97.430 68.459 1.00 96.89 12 GLN B CA 1
ATOM 1455 C C . GLN B 1 37 ? -25.499 98.403 67.741 1.00 97.46 12 GLN B C 1
ATOM 1456 O O . GLN B 1 37 ? -25.729 99.615 67.727 1.00 97.58 12 GLN B O 1
ATOM 1462 N N . LYS B 1 38 ? -24.449 97.855 67.144 1.00 98.12 13 LYS B N 1
ATOM 1463 C CA . LYS B 1 38 ? -23.475 98.651 66.416 1.00 98.78 13 LYS B CA 1
ATOM 1464 C C . LYS B 1 38 ? -23.390 98.084 65.008 1.00 99.26 13 LYS B C 1
ATOM 1465 O O . LYS B 1 38 ? -22.899 98.735 64.087 1.00 98.87 13 LYS B O 1
ATOM 1471 N N . ARG B 1 39 ? -23.888 96.860 64.856 1.00 100.59 14 ARG B N 1
ATOM 1472 C CA . ARG B 1 39 ? -23.890 96.176 63.570 1.00 102.10 14 ARG B CA 1
ATOM 1473 C C . ARG B 1 39 ? -24.857 96.902 62.645 1.00 102.74 14 ARG B C 1
ATOM 1474 O O . ARG B 1 39 ? -24.556 97.130 61.472 1.00 103.22 14 ARG B O 1
ATOM 1482 N N . MET B 1 40 ? -26.020 97.261 63.184 1.00 102.97 15 MET B N 1
ATOM 1483 C CA . MET B 1 40 ? -27.033 97.986 62.424 1.00 103.02 15 MET B CA 1
ATOM 1484 C C . MET B 1 40 ? -26.733 99.477 62.507 1.00 102.26 15 MET B C 1
ATOM 1485 O O . MET B 1 40 ? -27.207 100.268 61.691 1.00 102.06 15 MET B O 1
ATOM 1490 N N . ALA B 1 41 ? -25.937 99.850 63.505 1.00 101.55 16 ALA B N 1
ATOM 1491 C CA . ALA B 1 41 ? -25.549 101.240 63.709 1.00 100.65 16 ALA B CA 1
ATOM 1492 C C . ALA B 1 41 ? -24.428 101.621 62.739 1.00 99.76 16 ALA B C 1
ATOM 1493 O O . ALA B 1 41 ? -23.860 102.713 62.823 1.00 99.42 16 ALA B O 1
ATOM 1495 N N . LEU B 1 42 ? -24.118 100.710 61.819 1.00 98.65 17 LEU B N 1
ATOM 1496 C CA . LEU B 1 42 ? -23.069 100.930 60.827 1.00 97.18 17 LEU B CA 1
ATOM 1497 C C . LEU B 1 42 ? -23.598 101.692 59.616 1.00 95.96 17 LEU B C 1
ATOM 1498 O O . LEU B 1 42 ? -24.681 101.395 59.106 1.00 96.25 17 LEU B O 1
ATOM 1503 N N . SER B 1 43 ? -22.827 102.672 59.157 1.00 93.83 18 SER B N 1
ATOM 1504 C CA . SER B 1 43 ? -23.219 103.476 58.006 1.00 91.57 18 SER B CA 1
ATOM 1505 C C . SER B 1 43 ? -23.421 102.574 56.794 1.00 89.94 18 SER B C 1
ATOM 1506 O O . SER B 1 43 ? -22.529 101.806 56.435 1.00 90.30 18 SER B O 1
ATOM 1509 N N . THR B 1 44 ? -24.592 102.662 56.169 1.00 87.37 19 THR B N 1
ATOM 1510 C CA . THR B 1 44 ? -24.879 101.856 54.985 1.00 84.42 19 THR B CA 1
ATOM 1511 C C . THR B 1 44 ? -23.691 101.931 54.031 1.00 83.13 19 THR B C 1
ATOM 1512 O O . THR B 1 44 ? -23.381 100.975 53.322 1.00 82.97 19 THR B O 1
ATOM 1516 N N . ILE B 1 45 ? -23.030 103.083 54.030 1.00 81.54 20 ILE B N 1
ATOM 1517 C CA . ILE B 1 45 ? -21.877 103.311 53.175 1.00 80.02 20 ILE B CA 1
ATOM 1518 C C . ILE B 1 45 ? -20.653 102.655 53.808 1.00 78.63 20 ILE B C 1
ATOM 1519 O O . ILE B 1 45 ? -19.879 101.976 53.130 1.00 78.27 20 ILE B O 1
ATOM 1524 N N . GLU B 1 46 ? -20.485 102.856 55.113 1.00 76.88 21 GLU B N 1
ATOM 1525 C CA . GLU B 1 46 ? -19.354 102.278 55.832 1.00 75.39 21 GLU B CA 1
ATOM 1526 C C . GLU B 1 46 ? -19.465 100.758 55.871 1.00 73.77 21 GLU B C 1
ATOM 1527 O O . GLU B 1 46 ? -18.474 100.059 56.080 1.00 73.96 21 GLU B O 1
ATOM 1533 N N . LYS B 1 47 ? -20.679 100.255 55.674 1.00 71.56 22 LYS B N 1
ATOM 1534 C CA . LYS B 1 47 ? -20.921 98.818 55.670 1.00 69.35 22 LYS B CA 1
ATOM 1535 C C . LYS B 1 47 ? -20.294 98.224 54.406 1.00 67.46 22 LYS B C 1
ATOM 1536 O O . LYS B 1 47 ? -19.713 97.138 54.440 1.00 66.67 22 LYS B O 1
ATOM 1542 N N . SER B 1 48 ? -20.404 98.954 53.299 1.00 65.49 23 SER B N 1
ATOM 1543 C CA . SER B 1 48 ? -19.854 98.514 52.021 1.00 63.67 23 SER B CA 1
ATOM 1544 C C . SER B 1 48 ? -18.336 98.689 51.942 1.00 62.16 23 SER B C 1
ATOM 1545 O O . SER B 1 48 ? -17.655 97.927 51.258 1.00 61.32 23 SER B O 1
ATOM 1548 N N . HIS B 1 49 ? -17.808 99.692 52.637 1.00 61.32 24 HIS B N 1
ATOM 1549 C CA . HIS B 1 49 ? -16.367 99.923 52.635 1.00 61.24 24 HIS B CA 1
ATOM 1550 C C . HIS B 1 49 ? -15.667 98.799 53.396 1.00 60.39 24 HIS B C 1
ATOM 1551 O O . HIS B 1 49 ? -14.590 98.342 53.005 1.00 59.97 24 HIS B O 1
ATOM 1558 N N . LEU B 1 50 ? -16.285 98.364 54.489 1.00 58.71 25 LEU B N 1
ATOM 1559 C CA . LEU B 1 50 ? -15.738 97.281 55.288 1.00 57.17 25 LEU B CA 1
ATOM 1560 C C . LEU B 1 50 ? -15.861 95.978 54.503 1.00 55.57 25 LEU B C 1
ATOM 1561 O O . LEU B 1 50 ? -14.961 95.147 54.527 1.00 55.07 25 LEU B O 1
ATOM 1566 N N . ASP B 1 51 ? -16.974 95.807 53.798 1.00 54.62 26 ASP B N 1
ATOM 1567 C CA . ASP B 1 51 ? -17.166 94.611 52.992 1.00 54.10 26 ASP B CA 1
ATOM 1568 C C . ASP B 1 51 ? -16.088 94.530 51.907 1.00 53.71 26 ASP B C 1
ATOM 1569 O O . ASP B 1 51 ? -15.471 93.484 51.719 1.00 53.36 26 ASP B O 1
ATOM 1574 N N . GLN B 1 52 ? -15.860 95.637 51.201 1.00 53.46 27 GLN B N 1
ATOM 1575 C CA . GLN B 1 52 ? -14.837 95.687 50.153 1.00 53.19 27 GLN B CA 1
ATOM 1576 C C . GLN B 1 52 ? -13.500 95.181 50.696 1.00 51.98 27 GLN B C 1
ATOM 1577 O O . GLN B 1 52 ? -12.878 94.290 50.119 1.00 51.20 27 GLN B O 1
ATOM 1583 N N . LYS B 1 53 ? -13.069 95.761 51.811 1.00 50.61 28 LYS B N 1
ATOM 1584 C CA . LYS B 1 53 ? -11.810 95.383 52.440 1.00 51.15 28 LYS B CA 1
ATOM 1585 C C . LYS B 1 53 ? -11.743 93.883 52.737 1.00 50.56 28 LYS B C 1
ATOM 1586 O O . LYS B 1 53 ? -10.749 93.214 52.430 1.00 50.09 28 LYS B O 1
ATOM 1592 N N . ILE B 1 54 ? -12.812 93.364 53.336 1.00 48.95 29 ILE B N 1
ATOM 1593 C CA . ILE B 1 54 ? -12.891 91.953 53.709 1.00 46.36 29 ILE B CA 1
ATOM 1594 C C . ILE B 1 54 ? -12.865 90.990 52.521 1.00 43.06 29 ILE B C 1
ATOM 1595 O O . ILE B 1 54 ? -12.181 89.972 52.572 1.00 40.42 29 ILE B O 1
ATOM 1600 N N . ASN B 1 55 ? -13.602 91.301 51.460 1.00 41.31 30 ASN B N 1
ATOM 1601 C CA . ASN B 1 55 ? -13.604 90.426 50.293 1.00 42.14 30 ASN B CA 1
ATOM 1602 C C . ASN B 1 55 ? -12.241 90.487 49.630 1.00 41.57 30 ASN B C 1
ATOM 1603 O O . ASN B 1 55 ? -11.790 89.507 49.037 1.00 42.98 30 ASN B O 1
ATOM 1608 N N . GLN B 1 56 ? -11.588 91.641 49.731 1.00 42.64 31 GLN B N 1
ATOM 1609 C CA . GLN B 1 56 ? -10.259 91.812 49.156 1.00 44.01 31 GLN B CA 1
ATOM 1610 C C . GLN B 1 56 ? -9.361 90.836 49.886 1.00 42.68 31 GLN B C 1
ATOM 1611 O O . GLN B 1 56 ? -8.656 90.030 49.274 1.00 40.60 31 GLN B O 1
ATOM 1617 N N . LYS B 1 57 ? -9.399 90.920 51.210 1.00 42.44 32 LYS B N 1
ATOM 1618 C CA . LYS B 1 57 ? -8.594 90.043 52.041 1.00 41.21 32 LYS B CA 1
ATOM 1619 C C . LYS B 1 57 ? -8.942 88.603 51.727 1.00 40.20 32 LYS B C 1
ATOM 1620 O O . LYS B 1 57 ? -8.097 87.713 51.826 1.00 39.50 32 LYS B O 1
ATOM 1626 N N . LEU B 1 58 ? -10.195 88.389 51.338 1.00 40.46 33 LEU B N 1
ATOM 1627 C CA . LEU B 1 58 ? -10.677 87.065 50.973 1.00 40.01 33 LEU B CA 1
ATOM 1628 C C . LEU B 1 58 ? -9.975 86.570 49.721 1.00 38.25 33 LEU B C 1
ATOM 1629 O O . LEU B 1 58 ? -9.359 85.507 49.740 1.00 39.07 33 LEU B O 1
ATOM 1634 N N . VAL B 1 59 ? -10.082 87.329 48.630 1.00 37.26 34 VAL B N 1
ATOM 1635 C CA . VAL B 1 59 ? -9.426 86.942 47.378 1.00 35.86 34 VAL B CA 1
ATOM 1636 C C . VAL B 1 59 ? -7.938 86.752 47.639 1.00 34.79 34 VAL B C 1
ATOM 1637 O O . VAL B 1 59 ? -7.300 85.876 47.055 1.00 36.43 34 VAL B O 1
ATOM 1641 N N . ALA B 1 60 ? -7.382 87.571 48.522 1.00 33.26 35 ALA B N 1
ATOM 1642 C CA . ALA B 1 60 ? -5.970 87.460 48.846 1.00 34.43 35 ALA B CA 1
ATOM 1643 C C . ALA B 1 60 ? -5.679 86.144 49.567 1.00 34.51 35 ALA B C 1
ATOM 1644 O O . ALA B 1 60 ? -4.651 85.503 49.326 1.00 34.10 35 ALA B O 1
ATOM 1646 N N . PHE B 1 61 ? -6.583 85.745 50.458 1.00 33.69 36 PHE B N 1
ATOM 1647 C CA . PHE B 1 61 ? -6.408 84.509 51.201 1.00 31.88 36 PHE B CA 1
ATOM 1648 C C . PHE B 1 61 ? -6.430 83.304 50.267 1.00 31.35 36 PHE B C 1
ATOM 1649 O O . PHE B 1 61 ? -5.635 82.383 50.415 1.00 31.03 36 PHE B O 1
ATOM 1657 N N . LEU B 1 62 ? -7.332 83.328 49.293 1.00 29.22 37 LEU B N 1
ATOM 1658 C CA . LEU B 1 62 ? -7.490 82.217 48.367 1.00 29.42 37 LEU B CA 1
ATOM 1659 C C . LEU B 1 62 ? -6.529 82.096 47.188 1.00 31.01 37 LEU B C 1
ATOM 1660 O O . LEU B 1 62 ? -6.228 80.982 46.767 1.00 31.64 37 LEU B O 1
ATOM 1665 N N . THR B 1 63 ? -6.055 83.219 46.650 1.00 30.71 38 THR B N 1
ATOM 1666 C CA . THR B 1 63 ? -5.181 83.180 45.482 1.00 29.96 38 THR B CA 1
ATOM 1667 C C . THR B 1 63 ? -4.003 82.201 45.579 1.00 32.17 38 THR B C 1
ATOM 1668 O O . THR B 1 63 ? -3.764 81.408 44.661 1.00 32.43 38 THR B O 1
ATOM 1672 N N . PRO B 1 64 ? -3.255 82.229 46.690 1.00 32.56 39 PRO B N 1
ATOM 1673 C CA . PRO B 1 64 ? -2.128 81.296 46.784 1.00 34.53 39 PRO B CA 1
ATOM 1674 C C . PRO B 1 64 ? -2.460 79.856 47.206 1.00 35.98 39 PRO B C 1
ATOM 1675 O O . PRO B 1 64 ? -1.549 79.059 47.444 1.00 36.27 39 PRO B O 1
ATOM 1679 N N . LYS B 1 65 ? -3.743 79.511 47.292 1.00 34.12 40 LYS B N 1
ATOM 1680 C CA . LYS B 1 65 ? -4.116 78.154 47.696 1.00 34.93 40 LYS B CA 1
ATOM 1681 C C . LYS B 1 65 ? -4.851 77.374 46.595 1.00 34.40 40 LYS B C 1
ATOM 1682 O O . LYS B 1 65 ? -6.079 77.361 46.547 1.00 36.19 40 LYS B O 1
ATOM 1688 N N . PRO B 1 66 ? -4.096 76.687 45.715 1.00 34.05 41 PRO B N 1
ATOM 1689 C CA . PRO B 1 66 ? -4.595 75.887 44.585 1.00 33.85 41 PRO B CA 1
ATOM 1690 C C . PRO B 1 66 ? -5.500 74.711 44.942 1.00 31.63 41 PRO B C 1
ATOM 1691 O O . PRO B 1 66 ? -6.336 74.290 44.142 1.00 30.32 41 PRO B O 1
ATOM 1695 N N . CYS B 1 67 ? -5.329 74.179 46.142 1.00 29.58 42 CYS B N 1
ATOM 1696 C CA . CYS B 1 67 ? -6.111 73.030 46.549 1.00 29.47 42 CYS B CA 1
ATOM 1697 C C . CYS B 1 67 ? -7.539 73.337 47.013 1.00 28.52 42 CYS B C 1
ATOM 1698 O O . CYS B 1 67 ? -8.302 72.430 47.324 1.00 29.06 42 CYS B O 1
ATOM 1701 N N . ILE B 1 68 ? -7.911 74.610 47.057 1.00 28.91 43 ILE B N 1
ATOM 1702 C CA . ILE B 1 68 ? -9.275 74.953 47.449 1.00 28.50 43 ILE B CA 1
ATOM 1703 C C . ILE B 1 68 ? -10.044 74.974 46.127 1.00 28.79 43 ILE B C 1
ATOM 1704 O O . ILE B 1 68 ? -10.016 75.966 45.401 1.00 30.41 43 ILE B O 1
ATOM 1709 N N . LYS B 1 69 ? -10.700 73.862 45.800 1.00 29.74 44 LYS B N 1
ATOM 1710 C CA . LYS B 1 69 ? -11.451 73.742 44.547 1.00 30.76 44 LYS B CA 1
ATOM 1711 C C . LYS B 1 69 ? -12.953 73.943 44.732 1.00 30.91 44 LYS B C 1
ATOM 1712 O O . LYS B 1 69 ? -13.657 74.339 43.803 1.00 31.16 44 LYS B O 1
ATOM 1718 N N . THR B 1 70 ? -13.431 73.650 45.937 1.00 30.20 45 THR B N 1
ATOM 1719 C CA . THR B 1 70 ? -14.837 73.794 46.295 1.00 27.41 45 THR B CA 1
ATOM 1720 C C . THR B 1 70 ? -14.890 74.550 47.617 1.00 27.06 45 THR B C 1
ATOM 1721 O O . THR B 1 70 ? -14.305 74.128 48.616 1.00 26.31 45 THR B O 1
ATOM 1725 N N . ILE B 1 71 ? -15.585 75.677 47.628 1.00 25.71 46 ILE B N 1
ATOM 1726 C CA . ILE B 1 71 ? -15.666 76.458 48.842 1.00 24.20 46 ILE B CA 1
ATOM 1727 C C . ILE B 1 71 ? -17.101 76.596 49.343 1.00 24.70 46 ILE B C 1
ATOM 1728 O O . ILE B 1 71 ? -18.040 76.769 48.561 1.00 26.72 46 ILE B O 1
ATOM 1733 N N . ALA B 1 72 ? -17.276 76.495 50.655 1.00 25.92 47 ALA B N 1
ATOM 1734 C CA . ALA B 1 72 ? -18.602 76.630 51.241 1.00 25.67 47 ALA B CA 1
ATOM 1735 C C . ALA B 1 72 ? -18.813 78.078 51.640 1.00 27.47 47 ALA B C 1
ATOM 1736 O O . ALA B 1 72 ? -18.002 78.656 52.364 1.00 27.60 47 ALA B O 1
ATOM 1738 N N . LEU B 1 73 ? -19.896 78.666 51.149 1.00 29.39 48 LEU B N 1
ATOM 1739 C CA . LEU B 1 73 ? -20.228 80.046 51.483 1.00 30.95 48 LEU B CA 1
ATOM 1740 C C . LEU B 1 73 ? -21.557 80.007 52.235 1.00 32.39 48 LEU B C 1
ATOM 1741 O O . LEU B 1 73 ? -21.958 78.964 52.747 1.00 30.60 48 LEU B O 1
ATOM 1746 N N . TYR B 1 74 ? -22.230 81.149 52.286 1.00 35.90 49 TYR B N 1
ATOM 1747 C CA . TYR B 1 74 ? -23.527 81.263 52.939 1.00 36.79 49 TYR B CA 1
ATOM 1748 C C . TYR B 1 74 ? -24.219 82.479 52.352 1.00 39.62 49 TYR B C 1
ATOM 1749 O O . TYR B 1 74 ? -23.568 83.369 51.804 1.00 40.39 49 TYR B O 1
ATOM 1758 N N . GLU B 1 75 ? -25.539 82.512 52.449 1.00 43.00 50 GLU B N 1
ATOM 1759 C CA . GLU B 1 75 ? -26.300 83.640 51.936 1.00 45.14 50 GLU B CA 1
ATOM 1760 C C . GLU B 1 75 ? -26.340 84.669 53.043 1.00 45.80 50 GLU B C 1
ATOM 1761 O O . GLU B 1 75 ? -26.884 84.407 54.109 1.00 46.93 50 GLU B O 1
ATOM 1767 N N . PRO B 1 76 ? -25.748 85.850 52.818 1.00 48.18 51 PRO B N 1
ATOM 1768 C CA . PRO B 1 76 ? -25.756 86.879 53.861 1.00 50.25 51 PRO B CA 1
ATOM 1769 C C . PRO B 1 76 ? -27.145 87.355 54.280 1.00 52.61 51 PRO B C 1
ATOM 1770 O O . PRO B 1 76 ? -28.034 87.539 53.448 1.00 52.25 51 PRO B O 1
ATOM 1774 N N . ILE B 1 77 ? -27.321 87.524 55.586 1.00 55.61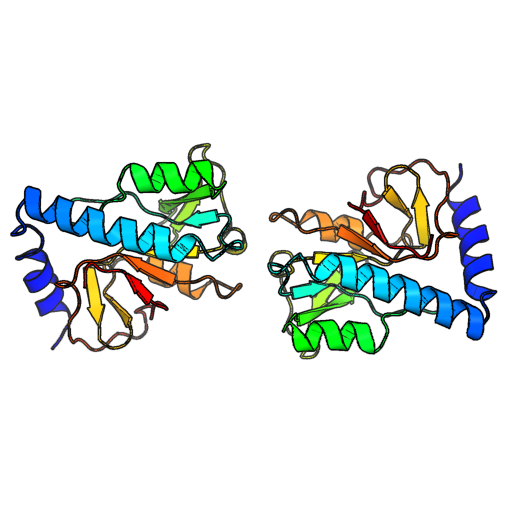 52 ILE B N 1
ATOM 1775 C CA . ILE B 1 77 ? -28.567 88.026 56.144 1.00 59.24 52 ILE B CA 1
ATOM 1776 C C . ILE B 1 77 ? -28.158 89.387 56.686 1.00 61.93 52 ILE B C 1
ATOM 1777 O O . ILE B 1 77 ? -27.025 89.547 57.147 1.00 62.87 52 ILE B O 1
ATOM 1782 N N . LYS B 1 78 ? -29.065 90.361 56.621 1.00 64.07 53 LYS B N 1
ATOM 1783 C CA . LYS B 1 78 ? -28.775 91.720 57.077 1.00 65.03 53 LYS B CA 1
ATOM 1784 C C . LYS B 1 78 ? -27.769 91.768 58.220 1.00 65.17 53 LYS B C 1
ATOM 1785 O O . LYS B 1 78 ? -27.827 90.966 59.158 1.00 65.05 53 LYS B O 1
ATOM 1791 N N . ASN B 1 79 ? -26.841 92.713 58.114 1.00 64.81 54 ASN B N 1
ATOM 1792 C CA . ASN B 1 79 ? -25.793 92.906 59.106 1.00 65.00 54 ASN B CA 1
ATOM 1793 C C . ASN B 1 79 ? -24.572 92.023 58.823 1.00 63.79 54 ASN B C 1
ATOM 1794 O O . ASN B 1 79 ? -23.430 92.474 58.958 1.00 64.46 54 ASN B O 1
ATOM 1799 N N . GLU B 1 80 ? -24.806 90.773 58.430 1.00 60.75 55 GLU B N 1
ATOM 1800 C CA . GLU B 1 80 ? -23.705 89.856 58.131 1.00 57.63 55 GLU B CA 1
ATOM 1801 C C . GLU B 1 80 ? -22.821 90.397 57.018 1.00 54.40 55 GLU B C 1
ATOM 1802 O O . GLU B 1 80 ? -23.281 91.148 56.154 1.00 52.98 55 GLU B O 1
ATOM 1808 N N . VAL B 1 81 ? -21.547 90.022 57.049 1.00 52.64 56 VAL B N 1
ATOM 1809 C CA . VAL B 1 81 ? -20.618 90.449 56.010 1.00 49.87 56 VAL B CA 1
ATOM 1810 C C . VAL B 1 81 ? -21.150 89.863 54.711 1.00 47.70 56 VAL B C 1
ATOM 1811 O O . VAL B 1 81 ? -21.435 88.670 54.636 1.00 46.62 56 VAL B O 1
ATOM 1815 N N . THR B 1 82 ? -21.303 90.699 53.693 1.00 46.04 57 THR B N 1
ATOM 1816 C CA . THR B 1 82 ? -21.806 90.224 52.411 1.00 45.08 57 THR B CA 1
ATOM 1817 C C . THR B 1 82 ? -20.693 89.888 51.411 1.00 42.56 57 THR B C 1
ATOM 1818 O O . THR B 1 82 ? -19.601 90.459 51.465 1.00 41.18 57 THR B O 1
ATOM 1822 N N . PHE B 1 83 ? -20.962 88.942 50.515 1.00 39.74 58 PHE B N 1
ATOM 1823 C CA . PHE B 1 83 ? -19.978 88.567 49.503 1.00 39.36 58 PHE B CA 1
ATOM 1824 C C . PHE B 1 83 ? -20.209 89.443 48.269 1.00 39.37 58 PHE B C 1
ATOM 1825 O O . PHE B 1 83 ? -21.248 89.357 47.614 1.00 39.93 58 PHE B O 1
ATOM 1833 N N . VAL B 1 84 ? -19.228 90.276 47.948 1.00 39.70 59 VAL B N 1
ATOM 1834 C CA . VAL B 1 84 ? -19.353 91.189 46.818 1.00 39.71 59 VAL B CA 1
ATOM 1835 C C . VAL B 1 84 ? -19.099 90.585 45.437 1.00 38.90 59 VAL B C 1
ATOM 1836 O O . VAL B 1 84 ? -18.619 89.459 45.306 1.00 37.74 59 VAL B O 1
ATOM 1840 N N . ASP B 1 85 ? -19.422 91.373 44.418 1.00 37.68 60 ASP B N 1
ATOM 1841 C CA . ASP B 1 85 ? -19.286 90.995 43.017 1.00 38.30 60 ASP B CA 1
ATOM 1842 C C . ASP B 1 85 ? -17.907 90.507 42.536 1.00 35.66 60 ASP B C 1
ATOM 1843 O O . ASP B 1 85 ? -17.815 89.446 41.915 1.00 33.19 60 ASP B O 1
ATOM 1848 N N . PHE B 1 86 ? -16.846 91.266 42.810 1.00 33.89 61 PHE B N 1
ATOM 1849 C CA . PHE B 1 86 ? -15.517 90.867 42.354 1.00 33.58 61 PHE B CA 1
ATOM 1850 C C . PHE B 1 86 ? -15.057 89.562 43.004 1.00 34.24 61 PHE B C 1
ATOM 1851 O O . PHE B 1 86 ? -14.139 88.890 42.518 1.00 32.93 61 PHE B O 1
ATOM 1859 N N . PHE B 1 87 ? -15.715 89.199 44.098 1.00 33.12 62 PHE B N 1
ATOM 1860 C CA . PHE B 1 87 ? -15.405 87.959 44.786 1.00 32.21 62 PHE B CA 1
ATOM 1861 C C . PHE B 1 87 ? -15.987 86.779 44.018 1.00 30.55 62 PHE B C 1
ATOM 1862 O O . PHE B 1 87 ? -15.300 85.789 43.794 1.00 31.16 62 PHE B O 1
ATOM 1870 N N . PHE B 1 88 ? -17.254 86.871 43.620 1.00 29.26 63 PHE B N 1
ATOM 1871 C CA . PHE B 1 88 ? -17.863 85.776 42.866 1.00 29.00 63 PHE B CA 1
ATOM 1872 C C . PHE B 1 88 ? -17.200 85.691 41.489 1.00 28.78 63 PHE B C 1
ATOM 1873 O O . PHE B 1 88 ? -17.093 84.616 40.897 1.00 29.27 63 PHE B O 1
ATOM 1881 N N . GLU B 1 89 ? -16.756 86.835 40.984 1.00 29.82 64 GLU B N 1
ATOM 1882 C CA . GLU B 1 89 ? -16.064 86.877 39.703 1.00 32.50 64 GLU B CA 1
ATOM 1883 C C . GLU B 1 89 ? -14.743 86.104 39.876 1.00 31.09 64 GLU B C 1
ATOM 1884 O O . GLU B 1 89 ? -14.398 85.252 39.045 1.00 30.63 64 GLU B O 1
ATOM 1890 N N . PHE B 1 90 ? -14.025 86.392 40.965 1.00 30.74 65 PHE B N 1
ATOM 1891 C CA . PHE B 1 90 ? -12.768 85.705 41.260 1.00 32.37 65 PHE B CA 1
ATOM 1892 C C . PHE B 1 90 ? -12.954 84.189 41.238 1.00 33.07 65 PHE B C 1
ATOM 1893 O O . PHE B 1 90 ? -12.212 83.477 40.562 1.00 34.70 65 PHE B O 1
ATOM 1901 N N . LEU B 1 91 ? -13.953 83.699 41.968 1.00 33.10 66 LEU B N 1
ATOM 1902 C CA . LEU B 1 91 ? -14.226 82.259 42.043 1.00 34.02 66 LEU B CA 1
ATOM 1903 C C . LEU B 1 91 ? -14.495 81.568 40.708 1.00 34.25 66 LEU B C 1
ATOM 1904 O O . LEU B 1 91 ? -13.912 80.525 40.412 1.00 31.18 66 LEU B O 1
ATOM 1909 N N . LYS B 1 92 ? -15.401 82.138 39.922 1.00 34.29 67 LYS B N 1
ATOM 1910 C CA . LYS B 1 92 ? -15.762 81.576 38.630 1.00 36.13 67 LYS B CA 1
ATOM 1911 C C . LYS B 1 92 ? -14.541 81.517 37.708 1.00 36.10 67 LYS B C 1
ATOM 1912 O O . LYS B 1 92 ? -14.275 80.494 37.082 1.00 35.19 67 LYS B O 1
ATOM 1918 N N . ILE B 1 93 ? -13.805 82.623 37.645 1.00 34.80 68 ILE B N 1
ATOM 1919 C CA . ILE B 1 93 ? -12.616 82.749 36.802 1.00 35.54 68 ILE B CA 1
ATOM 1920 C C . ILE B 1 93 ? -11.442 81.841 37.217 1.00 34.78 68 ILE B C 1
ATOM 1921 O O . ILE B 1 93 ? -10.569 81.528 36.406 1.00 33.10 68 ILE B O 1
ATOM 1926 N N . ASN B 1 94 ? -11.432 81.409 38.473 1.00 32.73 69 ASN B N 1
ATOM 1927 C CA . ASN B 1 94 ? -10.365 80.547 38.960 1.00 32.05 69 ASN B CA 1
ATOM 1928 C C . ASN B 1 94 ? -10.851 79.124 39.192 1.00 33.66 69 ASN B C 1
ATOM 1929 O O . ASN B 1 94 ? -10.183 78.331 39.860 1.00 33.92 69 ASN B O 1
ATOM 1934 N N . GLN B 1 95 ? -12.019 78.810 38.636 1.00 35.01 70 GLN B N 1
ATOM 1935 C CA . GLN B 1 95 ? -12.609 77.480 38.745 1.00 37.08 70 GLN B CA 1
ATOM 1936 C C . GLN B 1 95 ? -12.749 76.937 40.178 1.00 36.63 70 GLN B C 1
ATOM 1937 O O . GLN B 1 95 ? -12.343 75.820 40.487 1.00 36.31 70 GLN B O 1
ATOM 1943 N N . ILE B 1 96 ? -13.321 77.747 41.052 1.00 35.85 71 ILE B N 1
ATOM 1944 C CA . ILE B 1 96 ? -13.550 77.349 42.431 1.00 35.02 71 ILE B CA 1
ATOM 1945 C C . ILE B 1 96 ? -15.072 77.269 42.601 1.00 34.18 71 ILE B C 1
ATOM 1946 O O . ILE B 1 96 ? -15.760 78.287 42.535 1.00 33.16 71 ILE B O 1
ATOM 1951 N N . ARG B 1 97 ? -15.595 76.056 42.781 1.00 34.54 72 ARG B N 1
ATOM 1952 C CA . ARG B 1 97 ? -17.039 75.854 42.948 1.00 34.37 72 ARG B CA 1
ATOM 1953 C C . ARG B 1 97 ? -17.539 76.260 44.330 1.00 33.15 72 ARG B C 1
ATOM 1954 O O . ARG B 1 97 ? -16.947 75.905 45.352 1.00 32.32 72 ARG B O 1
ATOM 1962 N N . ALA B 1 98 ? -18.648 76.990 44.351 1.00 31.99 73 ALA B N 1
ATOM 1963 C CA . ALA B 1 98 ? -19.228 77.458 45.600 1.00 32.13 73 ALA B CA 1
ATOM 1964 C C . ALA B 1 98 ? -20.418 76.612 46.041 1.00 31.43 73 ALA B C 1
ATOM 1965 O O . ALA B 1 98 ? -21.241 76.220 45.223 1.00 31.03 73 ALA B O 1
ATOM 1967 N N . VAL B 1 99 ? -20.497 76.320 47.336 1.00 31.57 74 VAL B N 1
ATOM 1968 C CA . VAL B 1 99 ? -21.623 75.547 47.858 1.00 30.44 74 VAL B CA 1
ATOM 1969 C C . VAL B 1 99 ? -22.248 76.260 49.046 1.00 28.32 74 VAL B C 1
ATOM 1970 O O . VAL B 1 99 ? -21.566 76.986 49.770 1.00 27.42 74 VAL B O 1
ATOM 1974 N N . TYR B 1 100 ? -23.550 76.058 49.231 1.00 28.09 75 TYR B N 1
ATOM 1975 C CA . TYR B 1 100 ? -24.295 76.704 50.313 1.00 28.79 75 TYR B CA 1
ATOM 1976 C C . TYR B 1 100 ? -25.013 75.728 51.238 1.00 28.37 75 TYR B C 1
ATOM 1977 O O . TYR B 1 100 ? -25.519 74.683 50.798 1.00 23.10 75 TYR B O 1
ATOM 1986 N N . PRO B 1 101 ? -25.112 76.087 52.531 1.00 28.95 76 PRO B N 1
ATOM 1987 C CA . PRO B 1 101 ? -25.775 75.220 53.504 1.00 31.28 76 PRO B CA 1
ATOM 1988 C C . PRO B 1 101 ? -27.275 75.160 53.268 1.00 32.99 76 PRO B C 1
ATOM 1989 O O . PRO B 1 101 ? -27.879 76.137 52.838 1.00 32.74 76 PRO B O 1
ATOM 1993 N N . LYS B 1 102 ? -27.855 73.998 53.541 1.00 34.08 77 LYS B N 1
ATOM 1994 C CA . LYS B 1 102 ? -29.286 73.784 53.409 1.00 33.95 77 LYS B CA 1
ATOM 1995 C C . LYS B 1 102 ? -29.750 73.004 54.644 1.00 33.36 77 LYS B C 1
ATOM 1996 O O . LYS B 1 102 ? -29.245 71.912 54.913 1.00 31.19 77 LYS B O 1
ATOM 2002 N N . VAL B 1 103 ? -30.691 73.568 55.400 1.00 32.98 78 VAL B N 1
ATOM 2003 C CA . VAL B 1 103 ? -31.215 72.888 56.584 1.00 32.75 78 VAL B CA 1
ATOM 2004 C C . VAL B 1 103 ? -32.059 71.694 56.155 1.00 32.97 78 VAL B C 1
ATOM 2005 O O . VAL B 1 103 ? -33.022 71.835 55.388 1.00 33.92 78 VAL B O 1
ATOM 2009 N N . ILE B 1 104 ? -31.684 70.524 56.663 1.00 30.99 79 ILE B N 1
ATOM 2010 C CA . ILE B 1 104 ? -32.333 69.256 56.339 1.00 30.86 79 ILE B CA 1
ATOM 2011 C C . ILE B 1 104 ? -33.228 68.747 57.481 1.00 30.76 79 ILE B C 1
ATOM 2012 O O . ILE B 1 104 ? -34.166 67.984 57.254 1.00 28.51 79 ILE B O 1
ATOM 2017 N N . SER B 1 105 ? -32.912 69.158 58.706 1.00 29.43 80 SER B N 1
ATOM 2018 C CA . SER B 1 105 ? -33.667 68.748 59.885 1.00 31.13 80 SER B CA 1
ATOM 2019 C C . SER B 1 105 ? -33.466 69.750 61.016 1.00 31.51 80 SER B C 1
ATOM 2020 O O . SER B 1 105 ? -32.917 70.830 60.803 1.00 29.89 80 SER B O 1
ATOM 2023 N N . ASP B 1 106 ? -33.922 69.389 62.212 1.00 33.73 81 ASP B N 1
ATOM 2024 C CA . ASP B 1 106 ? -33.766 70.248 63.380 1.00 35.89 81 ASP B CA 1
ATOM 2025 C C . ASP B 1 106 ? -32.292 70.287 63.769 1.00 35.27 81 ASP B C 1
ATOM 2026 O O . ASP B 1 106 ? -31.866 71.154 64.525 1.00 34.90 81 ASP B O 1
ATOM 2031 N N . THR B 1 107 ? -31.514 69.341 63.261 1.00 33.04 82 THR B N 1
ATOM 2032 C CA . THR B 1 107 ? -30.108 69.306 63.619 1.00 35.17 82 THR B CA 1
ATOM 2033 C C . THR B 1 107 ? -29.087 69.243 62.484 1.00 34.98 82 THR B C 1
ATOM 2034 O O . THR B 1 107 ? -27.924 69.595 62.689 1.00 34.62 82 THR B O 1
ATOM 2038 N N . GLU B 1 108 ? -29.506 68.809 61.299 1.00 33.16 83 GLU B N 1
ATOM 2039 C CA . GLU B 1 108 ? -28.568 68.686 60.193 1.00 32.97 83 GLU B CA 1
ATOM 2040 C C . GLU B 1 108 ? -28.615 69.730 59.095 1.00 32.88 83 GLU B C 1
ATOM 2041 O O . GLU B 1 108 ? -29.673 70.263 58.711 1.00 31.13 83 GLU B O 1
ATOM 2047 N N . ILE B 1 109 ? -27.427 69.987 58.573 1.00 31.52 84 ILE B N 1
ATOM 2048 C CA . ILE B 1 109 ? -27.237 70.939 57.508 1.00 30.13 84 ILE B CA 1
ATOM 2049 C C . ILE B 1 109 ? -26.507 70.161 56.424 1.00 29.00 84 ILE B C 1
ATOM 2050 O O . ILE B 1 109 ? -25.755 69.229 56.719 1.00 27.98 84 ILE B O 1
ATOM 2055 N N . ILE B 1 110 ? -26.749 70.540 55.176 1.00 29.97 85 ILE B N 1
ATOM 2056 C CA . ILE B 1 110 ? -26.132 69.912 54.019 1.00 29.79 85 ILE B CA 1
ATOM 2057 C C . ILE B 1 110 ? -25.649 71.050 53.122 1.00 30.42 85 ILE B C 1
ATOM 2058 O O . ILE B 1 110 ? -26.064 72.200 53.295 1.00 31.13 85 ILE B O 1
ATOM 2063 N N . PHE B 1 111 ? -24.760 70.753 52.181 1.00 28.79 86 PHE B N 1
ATOM 2064 C CA . PHE B 1 111 ? -24.284 71.788 51.265 1.00 27.01 86 PHE B CA 1
ATOM 2065 C C . PHE B 1 111 ? -24.577 71.377 49.835 1.00 28.12 86 PHE B C 1
ATOM 2066 O O . PHE B 1 111 ? -24.360 70.227 49.457 1.00 28.74 86 PHE B O 1
ATOM 2074 N N . ILE B 1 112 ? -25.095 72.305 49.041 1.00 29.40 87 ILE B N 1
ATOM 2075 C CA . ILE B 1 112 ? -25.386 72.005 47.642 1.00 32.43 87 ILE B CA 1
ATOM 2076 C C . ILE B 1 112 ? -24.972 73.192 46.813 1.00 33.03 87 ILE B C 1
ATOM 2077 O O . ILE B 1 112 ? -24.710 74.265 47.354 1.00 31.29 87 ILE B O 1
ATOM 2082 N N . ASP B 1 113 ? -24.889 72.991 45.504 1.00 35.93 88 ASP B N 1
ATOM 2083 C CA . ASP B 1 113 ? -24.525 74.078 44.609 1.00 41.56 88 ASP B CA 1
ATOM 2084 C C . ASP B 1 113 ? -25.835 74.640 44.083 1.00 44.69 88 ASP B C 1
ATOM 2085 O O . ASP B 1 113 ? -26.891 74.395 44.670 1.00 45.75 88 ASP B O 1
ATOM 2090 N N . GLN B 1 114 ? -25.777 75.379 42.979 1.00 48.17 89 GLN B N 1
ATOM 2091 C CA . GLN B 1 114 ? -26.986 75.952 42.402 1.00 50.10 89 GLN B CA 1
ATOM 2092 C C . GLN B 1 114 ? -27.786 74.943 41.578 1.00 50.57 89 GLN B C 1
ATOM 2093 O O . GLN B 1 114 ? -28.999 75.085 41.427 1.00 52.22 89 GLN B O 1
ATOM 2099 N N . GLU B 1 115 ? -27.118 73.923 41.050 1.00 50.36 90 GLU B N 1
ATOM 2100 C CA . GLU B 1 115 ? -27.813 72.903 40.276 1.00 50.67 90 GLU B CA 1
ATOM 2101 C C . GLU B 1 115 ? -28.624 72.013 41.202 1.00 50.42 90 GLU B C 1
ATOM 2102 O O . GLU B 1 115 ? -29.443 71.209 40.749 1.00 51.66 90 GLU B O 1
ATOM 2108 N N . THR B 1 116 ? -28.383 72.162 42.502 1.00 48.46 91 THR B N 1
ATOM 2109 C CA . THR B 1 116 ? -29.053 71.369 43.526 1.00 45.84 91 THR B CA 1
ATOM 2110 C C . THR B 1 116 ? -28.279 70.075 43.764 1.00 44.26 91 THR B C 1
ATOM 2111 O O . THR B 1 116 ? -28.783 69.136 44.386 1.00 42.53 91 THR B O 1
ATOM 2115 N N . ASN B 1 117 ? -27.051 70.019 43.251 1.00 41.88 92 ASN B N 1
ATOM 2116 C CA . ASN B 1 117 ? -26.214 68.844 43.467 1.00 38.57 92 ASN B CA 1
ATOM 2117 C C . ASN B 1 117 ? -25.763 68.898 44.915 1.00 35.87 92 ASN B C 1
ATOM 2118 O O . ASN B 1 117 ? -25.440 69.962 45.440 1.00 34.34 92 ASN B O 1
ATOM 2123 N N . THR B 1 118 ? -25.757 67.743 45.555 1.00 33.46 93 THR B N 1
ATOM 2124 C CA . THR B 1 118 ? -25.363 67.626 46.942 1.00 34.71 93 THR B CA 1
ATOM 2125 C C . THR B 1 118 ? -23.881 67.302 47.124 1.00 33.33 93 THR B C 1
ATOM 2126 O O . THR B 1 118 ? -23.352 66.405 46.471 1.00 33.05 93 THR B O 1
ATOM 2130 N N . PHE B 1 119 ? -23.221 68.023 48.023 1.00 30.78 94 PHE B N 1
ATOM 2131 C CA . PHE B 1 119 ? -21.809 67.764 48.290 1.00 32.66 94 PHE B CA 1
ATOM 2132 C C . PHE B 1 119 ? -21.556 67.280 49.705 1.00 30.99 94 PHE B C 1
ATOM 2133 O O . PHE B 1 119 ? -21.911 67.947 50.667 1.00 33.52 94 PHE B O 1
ATOM 2141 N N . GLU B 1 120 ? -20.947 66.105 49.820 1.00 31.99 95 GLU B N 1
ATOM 2142 C CA . GLU B 1 120 ? -20.600 65.528 51.120 1.00 29.93 95 GLU B CA 1
ATOM 2143 C C . GLU B 1 120 ? -19.484 66.382 51.717 1.00 28.97 95 GLU B C 1
ATOM 2144 O O . GLU B 1 120 ? -18.770 67.062 50.991 1.00 28.20 95 GLU B O 1
ATOM 2150 N N . PRO B 1 121 ? -19.298 66.331 53.047 1.00 27.84 96 PRO B N 1
ATOM 2151 C CA . PRO B 1 121 ? -18.253 67.116 53.720 1.00 26.83 96 PRO B CA 1
ATOM 2152 C C . PRO B 1 121 ? -16.842 67.003 53.107 1.00 26.02 96 PRO B C 1
ATOM 2153 O O . PRO B 1 121 ? -16.150 68.011 52.933 1.00 25.21 96 PRO B O 1
ATOM 2157 N N . ASN B 1 122 ? -16.424 65.786 52.782 1.00 26.60 97 ASN B N 1
ATOM 2158 C CA . ASN B 1 122 ? -15.100 65.561 52.207 1.00 27.26 97 ASN B CA 1
ATOM 2159 C C . ASN B 1 122 ? -14.889 66.125 50.815 1.00 27.82 97 ASN B C 1
ATOM 2160 O O . ASN B 1 122 ? -13.758 66.132 50.321 1.00 28.06 97 ASN B O 1
ATOM 2165 N N . GLN B 1 123 ? -15.967 66.579 50.177 1.00 25.58 98 GLN B N 1
ATOM 2166 C CA . GLN B 1 123 ? -15.867 67.167 48.852 1.00 25.41 98 GLN B CA 1
ATOM 2167 C C . GLN B 1 123 ? -15.687 68.680 48.961 1.00 25.60 98 GLN B C 1
ATOM 2168 O O . GLN B 1 123 ? -15.581 69.366 47.947 1.00 24.52 98 GLN B O 1
ATOM 2174 N N . ILE B 1 124 ? -15.671 69.207 50.183 1.00 24.00 99 ILE B N 1
ATOM 2175 C CA . ILE B 1 124 ? -15.507 70.644 50.365 1.00 24.50 99 ILE B CA 1
ATOM 2176 C C . ILE B 1 124 ? -14.098 70.859 50.913 1.00 24.37 99 ILE B C 1
ATOM 2177 O O . ILE B 1 124 ? -13.676 70.178 51.845 1.00 19.84 99 ILE B O 1
ATOM 2182 N N . ASP B 1 125 ? -13.374 71.806 50.321 1.00 23.81 100 ASP B N 1
ATOM 2183 C CA . ASP B 1 125 ? -11.992 72.058 50.714 1.00 24.62 100 ASP B CA 1
ATOM 2184 C C . ASP B 1 125 ? -11.810 73.192 51.701 1.00 24.13 100 ASP B C 1
ATOM 2185 O O . ASP B 1 125 ? -10.772 73.274 52.354 1.00 23.85 100 ASP B O 1
ATOM 2190 N N . CYS B 1 126 ? -12.812 74.059 51.820 1.00 23.67 101 CYS B N 1
ATOM 2191 C CA . CYS B 1 126 ? -12.698 75.206 52.700 1.00 22.72 101 CYS B CA 1
ATOM 2192 C C . CYS B 1 126 ? -14.082 75.704 53.102 1.00 23.31 101 CYS B C 1
ATOM 2193 O O . CYS B 1 126 ? -15.019 75.637 52.314 1.00 24.82 101 CYS B O 1
ATOM 2196 N N . PHE B 1 127 ? -14.206 76.212 54.321 1.00 23.33 102 PHE B N 1
ATOM 2197 C CA . PHE B 1 127 ? -15.493 76.711 54.794 1.00 26.95 102 PHE B CA 1
ATOM 2198 C C . PHE B 1 127 ? -15.445 78.153 55.273 1.00 27.05 102 PHE B C 1
ATOM 2199 O O . PHE B 1 127 ? -14.650 78.500 56.150 1.00 29.81 102 PHE B O 1
ATOM 2207 N N . LEU B 1 128 ? -16.299 78.990 54.694 1.00 27.86 103 LEU B N 1
ATOM 2208 C CA . LEU B 1 128 ? -16.393 80.392 55.098 1.00 27.66 103 LEU B CA 1
ATOM 2209 C C . LEU B 1 128 ? -17.613 80.426 56.018 1.00 27.09 103 LEU B C 1
ATOM 2210 O O . LEU B 1 128 ? -18.760 80.303 55.585 1.00 28.06 103 LEU B O 1
ATOM 2215 N N . ILE B 1 129 ? -17.330 80.581 57.303 1.00 28.43 104 ILE B N 1
ATOM 2216 C CA . ILE B 1 129 ? -18.326 80.532 58.358 1.00 29.60 104 ILE B CA 1
ATOM 2217 C C . ILE B 1 129 ? -18.837 81.847 58.957 1.00 31.15 104 ILE B C 1
ATOM 2218 O O . ILE B 1 129 ? -18.071 82.648 59.497 1.00 30.38 104 ILE B O 1
ATOM 2223 N N . PRO B 1 130 ? -20.154 82.076 58.864 1.00 31.89 105 PRO B N 1
ATOM 2224 C CA . PRO B 1 130 ? -20.775 83.285 59.404 1.00 34.23 105 PRO B CA 1
ATOM 2225 C C . PRO B 1 130 ? -20.793 83.178 60.933 1.00 35.99 105 PRO B C 1
ATOM 2226 O O . PRO B 1 130 ? -20.728 82.075 61.484 1.00 35.86 105 PRO B O 1
ATOM 2230 N N . LEU B 1 131 ? -20.862 84.317 61.616 1.00 37.50 106 LEU B N 1
ATOM 2231 C CA . LEU B 1 131 ? -20.879 84.310 63.072 1.00 39.65 106 LEU B CA 1
ATOM 2232 C C . LEU B 1 131 ? -21.427 85.604 63.662 1.00 41.85 106 LEU B C 1
ATOM 2233 O O . LEU B 1 131 ? -21.576 86.613 62.962 1.00 43.60 106 LEU B O 1
ATOM 2238 N N . VAL B 1 132 ? -21.750 85.555 64.951 1.00 42.24 107 VAL B N 1
ATOM 2239 C CA . VAL B 1 132 ? -22.253 86.719 65.663 1.00 41.39 107 VAL B CA 1
ATOM 2240 C C . VAL B 1 132 ? -21.038 87.340 66.361 1.00 41.42 107 VAL B C 1
ATOM 2241 O O . VAL B 1 132 ? -20.838 88.553 66.324 1.00 41.71 107 VAL B O 1
ATOM 2245 N N . GLY B 1 133 ? -20.215 86.494 66.975 1.00 41.39 108 GLY B N 1
ATOM 2246 C CA . GLY B 1 133 ? -19.022 86.977 67.649 1.00 39.64 108 GLY B CA 1
ATOM 2247 C C . GLY B 1 133 ? -17.905 85.946 67.650 1.00 39.89 108 GLY B C 1
ATOM 2248 O O . GLY B 1 133 ? -18.130 84.784 67.304 1.00 40.62 108 GLY B O 1
ATOM 2249 N N . PHE B 1 134 ? -16.698 86.378 68.008 1.00 38.36 109 PHE B N 1
ATOM 2250 C CA . PHE B 1 134 ? -15.534 85.504 68.085 1.00 38.68 109 PHE B CA 1
ATOM 2251 C C . PHE B 1 134 ? -14.610 86.072 69.149 1.00 40.65 109 PHE B C 1
ATOM 2252 O O . PHE B 1 134 ? -14.603 87.276 69.378 1.00 42.18 109 PHE B O 1
ATOM 2260 N N . ASN B 1 135 ? -13.836 85.217 69.807 1.00 42.61 110 ASN B N 1
ATOM 2261 C CA . ASN B 1 135 ? -12.954 85.691 70.863 1.00 45.00 110 ASN B CA 1
ATOM 2262 C C . ASN B 1 135 ? -11.468 85.559 70.576 1.00 46.65 110 ASN B C 1
ATOM 2263 O O . ASN B 1 135 ? -11.053 85.056 69.531 1.00 46.72 110 ASN B O 1
ATOM 2268 N N . LYS B 1 136 ? -10.681 86.030 71.533 1.00 48.35 111 LYS B N 1
ATOM 2269 C CA . LYS B 1 136 ? -9.227 86.010 71.473 1.00 50.78 111 LYS B CA 1
ATOM 2270 C C . LYS B 1 136 ? -8.646 84.712 70.925 1.00 51.65 111 LYS B C 1
ATOM 2271 O O . LYS B 1 136 ? -7.671 84.732 70.174 1.00 51.37 111 LYS B O 1
ATOM 2277 N N . ASP B 1 137 ? -9.233 83.581 71.303 1.00 52.98 112 ASP B N 1
ATOM 2278 C CA . ASP B 1 137 ? -8.714 82.300 70.843 1.00 53.88 112 ASP B CA 1
ATOM 2279 C C . ASP B 1 137 ? -9.451 81.715 69.650 1.00 52.63 112 ASP B C 1
ATOM 2280 O O . ASP B 1 137 ? -9.451 80.503 69.443 1.00 52.81 112 ASP B O 1
ATOM 2285 N N . ASN B 1 138 ? -10.075 82.588 68.870 1.00 52.32 113 ASN B N 1
ATOM 2286 C CA . ASN B 1 138 ? -10.800 82.186 67.672 1.00 51.68 113 ASN B CA 1
ATOM 2287 C C . ASN B 1 138 ? -12.128 81.469 67.882 1.00 50.56 113 ASN B C 1
ATOM 2288 O O . ASN B 1 138 ? -12.825 81.189 66.905 1.00 51.65 113 ASN B O 1
ATOM 2293 N N . TYR B 1 139 ? -12.495 81.174 69.128 1.00 48.60 114 TYR B N 1
ATOM 2294 C CA . TYR B 1 139 ? -13.769 80.502 69.360 1.00 47.01 114 TYR B CA 1
ATOM 2295 C C . TYR B 1 139 ? -14.909 81.317 68.798 1.00 46.13 114 TYR B C 1
ATOM 2296 O O . TYR B 1 139 ? -14.939 82.543 68.906 1.00 46.02 114 TYR B O 1
ATOM 2305 N N . ARG B 1 140 ? -15.854 80.616 68.196 1.00 45.03 115 ARG B N 1
ATOM 2306 C CA . ARG B 1 140 ? -16.987 81.252 67.563 1.00 43.87 115 ARG B CA 1
ATOM 2307 C C . ARG B 1 140 ? -18.278 81.273 68.362 1.00 45.90 115 ARG B C 1
ATOM 2308 O O . ARG B 1 140 ? -18.714 80.253 68.900 1.00 45.27 115 ARG B O 1
ATOM 2316 N N . LEU B 1 141 ? -18.885 82.452 68.432 1.00 46.90 116 LEU B N 1
ATOM 2317 C CA . LEU B 1 141 ? -20.162 82.616 69.103 1.00 47.09 116 LEU B CA 1
ATOM 2318 C C . LEU B 1 141 ? -21.181 82.433 67.992 1.00 45.45 116 LEU B C 1
ATOM 2319 O O . LEU B 1 141 ? -21.489 83.374 67.262 1.00 45.59 116 LEU B O 1
ATOM 2324 N N . GLY B 1 142 ? -21.673 81.203 67.861 1.00 46.10 117 GLY B N 1
ATOM 2325 C CA . GLY B 1 142 ? -22.638 80.867 66.828 1.00 43.39 117 GLY B CA 1
ATOM 2326 C C . GLY B 1 142 ? -23.995 81.520 66.981 1.00 43.16 117 GLY B C 1
ATOM 2327 O O . GLY B 1 142 ? -24.164 82.452 67.770 1.00 41.20 117 GLY B O 1
ATOM 2328 N N . PHE B 1 143 ? -24.969 81.015 66.227 1.00 42.70 118 PHE B N 1
ATOM 2329 C CA . PHE B 1 143 ? -26.321 81.549 66.260 1.00 43.56 118 PHE B CA 1
ATOM 2330 C C . PHE B 1 143 ? -27.244 80.773 67.202 1.00 41.93 118 PHE B C 1
ATOM 2331 O O . PHE B 1 143 ? -28.463 80.889 67.122 1.00 44.18 118 PHE B O 1
ATOM 2339 N N . GLY B 1 144 ? -26.656 79.978 68.086 1.00 41.61 119 GLY B N 1
ATOM 2340 C CA . GLY B 1 144 ? -27.436 79.214 69.045 1.00 40.93 119 GLY B CA 1
ATOM 2341 C C . GLY B 1 144 ? -28.319 78.076 68.554 1.00 40.46 119 GLY B C 1
ATOM 2342 O O . GLY B 1 144 ? -29.155 77.586 69.314 1.00 39.31 119 GLY B O 1
ATOM 2343 N N . LYS B 1 145 ? -28.159 77.648 67.303 1.00 40.09 120 LYS B N 1
ATOM 2344 C CA . LYS B 1 145 ? -28.975 76.553 66.774 1.00 38.07 120 LYS B CA 1
ATOM 2345 C C . LYS B 1 145 ? -28.203 75.238 66.735 1.00 35.31 120 LYS B C 1
ATOM 2346 O O . LYS B 1 145 ? -28.793 74.160 66.801 1.00 32.39 120 LYS B O 1
ATOM 2352 N N . GLY B 1 146 ? -26.882 75.337 66.619 1.00 31.93 121 GLY B N 1
ATOM 2353 C CA . GLY B 1 146 ? -26.049 74.148 66.607 1.00 27.65 121 GLY B CA 1
ATOM 2354 C C . GLY B 1 146 ? -25.709 73.547 65.254 1.00 25.76 121 GLY B C 1
ATOM 2355 O O . GLY B 1 146 ? -24.959 72.573 65.191 1.00 23.55 121 GLY B O 1
ATOM 2356 N N . TYR B 1 147 ? -26.257 74.106 64.180 1.00 21.87 122 TYR B N 1
ATOM 2357 C CA . TYR B 1 147 ? -25.994 73.580 62.851 1.00 26.72 122 TYR B CA 1
ATOM 2358 C C . TYR B 1 147 ? -24.510 73.527 62.466 1.00 24.58 122 TYR B C 1
ATOM 2359 O O . TYR B 1 147 ? -24.026 72.481 62.060 1.00 23.55 122 TYR B O 1
ATOM 2368 N N . TYR B 1 148 ? -23.795 74.638 62.601 1.00 25.92 123 TYR B N 1
ATOM 2369 C CA . TYR B 1 148 ? -22.377 74.654 62.267 1.00 28.52 123 TYR B CA 1
ATOM 2370 C C . TYR B 1 148 ? -21.530 73.850 63.246 1.00 29.75 123 TYR B C 1
ATOM 2371 O O . TYR B 1 148 ? -20.598 73.170 62.837 1.00 28.78 123 TYR B O 1
ATOM 2380 N N . ASP B 1 149 ? -21.860 73.913 64.532 1.00 31.72 124 ASP B N 1
ATOM 2381 C CA . ASP B 1 149 ? -21.100 73.161 65.521 1.00 34.77 124 ASP B CA 1
ATOM 2382 C C . ASP B 1 149 ? -21.101 71.679 65.192 1.00 34.26 124 ASP B C 1
ATOM 2383 O O . ASP B 1 149 ? -20.066 71.035 65.265 1.00 35.72 124 ASP B O 1
ATOM 2388 N N . ARG B 1 150 ? -22.258 71.138 64.822 1.00 34.36 125 ARG B N 1
ATOM 2389 C CA . ARG B 1 150 ? -22.359 69.718 64.479 1.00 34.07 125 ARG B CA 1
ATOM 2390 C C . ARG B 1 150 ? -21.586 69.390 63.197 1.00 32.23 125 ARG B C 1
ATOM 2391 O O . ARG B 1 150 ? -20.700 68.536 63.187 1.00 33.99 125 ARG B O 1
ATOM 2399 N N . TYR B 1 151 ? -21.928 70.076 62.117 1.00 28.84 126 TYR B N 1
ATOM 2400 C CA . TYR B 1 151 ? -21.288 69.851 60.824 1.00 27.21 126 TYR B CA 1
ATOM 2401 C C . TYR B 1 151 ? -19.761 69.939 60.815 1.00 27.37 126 T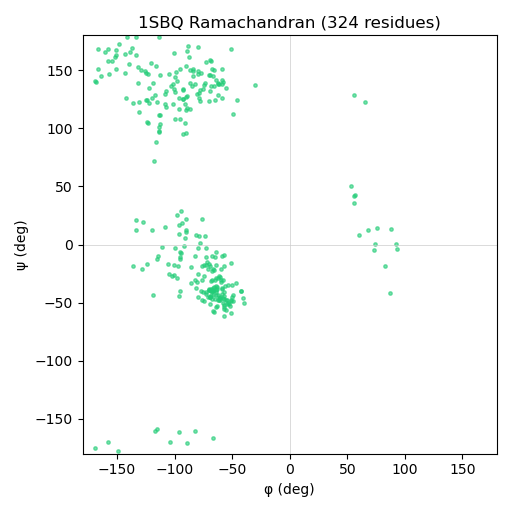YR B C 1
ATOM 2402 O O . TYR B 1 151 ? -19.090 69.050 60.307 1.00 25.19 126 TYR B O 1
ATOM 2411 N N . LEU B 1 152 ? -19.219 71.017 61.372 1.00 28.03 127 LEU B N 1
ATOM 2412 C CA . LEU B 1 152 ? -17.777 71.231 61.380 1.00 31.29 127 LEU B CA 1
ATOM 2413 C C . LEU B 1 152 ? -16.981 70.244 62.234 1.00 32.73 127 LEU B C 1
ATOM 2414 O O . LEU B 1 152 ? -15.899 69.815 61.835 1.00 33.32 127 LEU B O 1
ATOM 2419 N N . MET B 1 153 ? -17.499 69.884 63.405 1.00 34.90 128 MET B N 1
ATOM 2420 C CA . MET B 1 153 ? -16.787 68.939 64.258 1.00 38.34 128 MET B CA 1
ATOM 2421 C C . MET B 1 153 ? -16.704 67.586 63.546 1.00 38.30 128 MET B C 1
ATOM 2422 O O . MET B 1 153 ? -16.023 66.672 63.995 1.00 39.84 128 MET B O 1
ATOM 2427 N N . GLN B 1 154 ? -17.378 67.482 62.409 1.00 38.91 129 GLN B N 1
ATOM 2428 C CA . GLN B 1 154 ? -17.397 66.251 61.627 1.00 38.40 129 GLN B CA 1
ATOM 2429 C C . GLN B 1 154 ? -16.367 66.186 60.483 1.00 38.06 129 GLN B C 1
ATOM 2430 O O . GLN B 1 154 ? -16.153 65.120 59.911 1.00 36.92 129 GLN B O 1
ATOM 2436 N N . LEU B 1 155 ? -15.723 67.313 60.163 1.00 36.71 130 LEU B N 1
ATOM 2437 C CA . LEU B 1 155 ? -14.721 67.367 59.083 1.00 35.21 130 LEU B CA 1
ATOM 2438 C C . LEU B 1 155 ? -13.552 66.408 59.300 1.00 33.91 130 LEU B C 1
ATOM 2439 O O . LEU B 1 155 ? -13.091 66.247 60.419 1.00 32.23 130 LEU B O 1
ATOM 2444 N N . THR B 1 156 ? -13.061 65.791 58.227 1.00 33.31 131 THR B N 1
ATOM 2445 C CA . THR B 1 156 ? -11.963 64.844 58.353 1.00 33.48 131 THR B CA 1
ATOM 2446 C C . THR B 1 156 ? -10.832 65.011 57.342 1.00 34.12 131 THR B C 1
ATOM 2447 O O . THR B 1 156 ?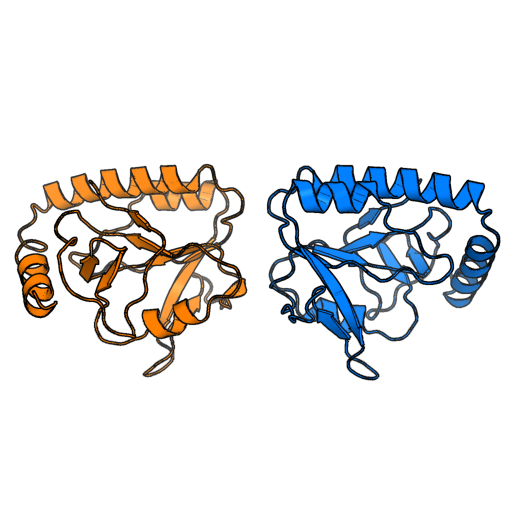 -10.073 64.081 57.095 1.00 35.34 131 THR B O 1
ATOM 2451 N N . ARG B 1 157 ? -10.718 66.190 56.749 1.00 34.19 132 ARG B N 1
ATOM 2452 C CA . ARG B 1 157 ? -9.629 66.437 55.816 1.00 32.85 132 ARG B CA 1
ATOM 2453 C C . ARG B 1 157 ? -8.883 67.702 56.207 1.00 32.16 132 ARG B C 1
ATOM 2454 O O . ARG B 1 157 ? -8.172 68.277 55.393 1.00 35.15 132 ARG B O 1
ATOM 2462 N N . GLN B 1 158 ? -9.038 68.119 57.463 1.00 32.20 133 GLN B N 1
ATOM 2463 C CA . GLN B 1 158 ? -8.378 69.319 57.985 1.00 32.03 133 GLN B CA 1
ATOM 2464 C C . GLN B 1 158 ? -8.712 70.543 57.137 1.00 32.85 133 GLN B C 1
ATOM 2465 O O . GLN B 1 158 ? -7.862 71.417 56.920 1.00 33.10 133 GLN B O 1
ATOM 2471 N N . GLN B 1 159 ? -9.946 70.599 56.641 1.00 30.81 134 GLN B N 1
ATOM 2472 C CA . GLN B 1 159 ? -10.363 71.725 55.831 1.00 28.03 134 GLN B CA 1
ATOM 2473 C C . GLN B 1 159 ? -10.364 72.957 56.706 1.00 26.41 134 GLN B C 1
ATOM 2474 O O . GLN B 1 159 ? -10.803 72.917 57.845 1.00 25.01 134 GLN B O 1
ATOM 2480 N N . PRO B 1 160 ? -9.850 74.072 56.186 1.00 28.98 135 PRO B N 1
ATOM 2481 C CA . PRO B 1 160 ? -9.806 75.323 56.945 1.00 29.09 135 PRO B CA 1
ATOM 2482 C C . PRO B 1 160 ? -11.209 75.821 57.292 1.00 28.66 135 PRO B C 1
ATOM 2483 O O . PRO B 1 160 ? -12.128 75.769 56.466 1.00 27.45 135 PRO B O 1
ATOM 2487 N N . LYS B 1 161 ? -11.357 76.296 58.524 1.00 29.87 136 LYS B N 1
ATOM 2488 C CA . LYS B 1 161 ? -12.622 76.830 59.024 1.00 30.62 136 LYS B CA 1
ATOM 2489 C C . LYS B 1 161 ? -12.353 78.309 59.243 1.00 30.64 136 LYS B C 1
ATOM 2490 O O . LYS B 1 161 ? -11.795 78.708 60.269 1.00 30.76 136 LYS B O 1
ATOM 2496 N N . ILE B 1 162 ? -12.738 79.113 58.256 1.00 31.72 137 ILE B N 1
ATOM 2497 C CA . ILE B 1 162 ? -12.499 80.553 58.295 1.00 31.91 137 ILE B CA 1
ATOM 2498 C C . ILE B 1 162 ? -13.751 81.385 58.547 1.00 32.02 137 ILE B C 1
ATOM 2499 O O . ILE B 1 162 ? -14.689 81.3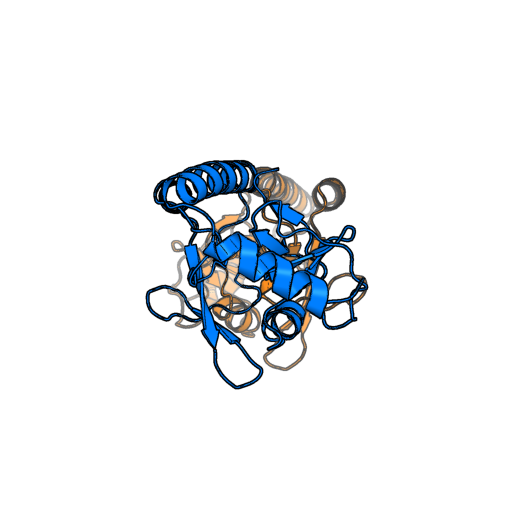72 57.750 1.00 30.82 137 ILE B O 1
ATOM 2504 N N . GLY B 1 163 ? -13.746 82.119 59.654 1.00 33.35 138 GLY B N 1
ATOM 2505 C CA . GLY B 1 163 ? -14.870 82.976 59.985 1.00 34.64 138 GLY B CA 1
ATOM 2506 C C . GLY B 1 163 ? -14.807 84.272 59.197 1.00 36.17 138 GLY B C 1
ATOM 2507 O O . GLY B 1 163 ? -13.729 84.761 58.860 1.00 35.20 138 GLY B O 1
ATOM 2508 N N . ILE B 1 164 ? -15.966 84.833 58.893 1.00 38.49 139 ILE B N 1
ATOM 2509 C CA . ILE B 1 164 ? -16.032 86.076 58.138 1.00 40.80 139 ILE B CA 1
ATOM 2510 C C . ILE B 1 164 ? -16.830 87.070 58.972 1.00 43.54 139 ILE B C 1
ATOM 2511 O O . ILE B 1 164 ? -18.054 86.959 59.062 1.00 46.04 139 ILE B O 1
ATOM 2516 N N . ALA B 1 165 ? -16.149 88.037 59.577 1.00 45.07 140 ALA B N 1
ATOM 2517 C CA . ALA B 1 165 ? -16.834 89.024 60.405 1.00 47.17 140 ALA B CA 1
ATOM 2518 C C . ALA B 1 165 ? -16.173 90.400 60.413 1.00 47.99 140 ALA B C 1
ATOM 2519 O O . ALA B 1 165 ? -15.176 90.645 59.728 1.00 48.00 140 ALA B O 1
ATOM 2521 N N . TYR B 1 166 ? -16.753 91.297 61.204 1.00 48.55 141 TYR B N 1
ATOM 2522 C CA . TYR B 1 166 ? -16.241 92.650 61.342 1.00 47.77 141 TYR B CA 1
ATOM 2523 C C . TYR B 1 166 ? -15.436 92.750 62.632 1.00 49.33 141 TYR B C 1
ATOM 2524 O O . TYR B 1 166 ? -15.529 91.878 63.499 1.00 50.67 141 TYR B O 1
ATOM 2533 N N . SER B 1 167 ? -14.650 93.816 62.753 1.00 50.34 142 SER B N 1
ATOM 2534 C CA . SER B 1 167 ? -13.829 94.049 63.937 1.00 51.29 142 SER B CA 1
ATOM 2535 C C . SER B 1 167 ? -14.674 94.138 65.208 1.00 51.33 142 SER B C 1
ATOM 2536 O O . SER B 1 167 ? -14.261 93.661 66.263 1.00 50.91 142 SER B O 1
ATOM 2539 N N . PHE B 1 168 ? -15.850 94.756 65.104 1.00 52.66 143 PHE B N 1
ATOM 2540 C CA . PHE B 1 168 ? -16.734 94.906 66.258 1.00 53.23 143 PHE B CA 1
ATOM 2541 C C . PHE B 1 168 ? -17.479 93.632 66.642 1.00 54.65 143 PHE B C 1
ATOM 2542 O O . PHE B 1 168 ? -18.529 93.687 67.284 1.00 56.06 143 PHE B O 1
ATOM 2550 N N . GLN B 1 169 ? -16.947 92.484 66.241 1.00 55.24 144 GLN B N 1
ATOM 2551 C CA . GLN B 1 169 ? -17.563 91.214 66.594 1.00 54.54 144 GLN B CA 1
ATOM 2552 C C . GLN B 1 169 ? -16.614 90.435 67.504 1.00 55.64 144 GLN B C 1
ATOM 2553 O O . GLN B 1 169 ? -17.000 89.446 68.126 1.00 55.22 144 GLN B O 1
ATOM 2559 N N . LYS B 1 170 ? -15.370 90.902 67.588 1.00 56.51 145 LYS B N 1
ATOM 2560 C CA . LYS B 1 170 ? -14.386 90.271 68.450 1.00 57.96 145 LYS B CA 1
ATOM 2561 C C . LYS B 1 170 ? -14.674 90.733 69.866 1.00 59.82 145 LYS B C 1
ATOM 2562 O O . LYS B 1 170 ? -14.829 91.928 70.108 1.00 60.72 145 LYS B O 1
ATOM 2568 N N . GLY B 1 171 ? -14.746 89.788 70.796 1.00 61.29 146 GLY B N 1
ATOM 2569 C CA . GLY B 1 171 ? -15.015 90.131 72.180 1.00 62.17 146 GLY B CA 1
ATOM 2570 C C . GLY B 1 171 ? -14.540 89.058 73.140 1.00 62.58 146 GLY B C 1
ATOM 2571 O O . GLY B 1 171 ? -14.194 87.952 72.724 1.00 62.01 146 GLY B O 1
ATOM 2572 N N . ASP B 1 172 ? -14.514 89.388 74.428 1.00 63.78 147 ASP B N 1
ATOM 2573 C CA . ASP B 1 172 ? -14.089 88.439 75.453 1.00 64.91 147 ASP B CA 1
ATOM 2574 C C . ASP B 1 172 ? -15.267 87.676 76.028 1.00 64.42 147 ASP B C 1
ATOM 2575 O O . ASP B 1 172 ? -16.236 88.269 76.504 1.00 64.19 147 ASP B O 1
ATOM 2580 N N . PHE B 1 173 ? -15.172 86.355 75.973 1.00 63.92 148 PHE B N 1
ATOM 2581 C CA . PHE B 1 173 ? -16.201 85.479 76.504 1.00 63.92 148 PHE B CA 1
ATOM 2582 C C . PHE B 1 173 ? -15.623 84.080 76.506 1.00 63.13 148 PHE B C 1
ATOM 2583 O O . PHE B 1 173 ? -14.904 83.699 75.587 1.00 63.81 148 PHE B O 1
ATOM 2591 N N . LEU B 1 174 ? -15.908 83.319 77.553 1.00 62.72 149 LEU B N 1
ATOM 2592 C CA . LEU B 1 174 ? -15.401 81.961 77.620 1.00 61.29 149 LEU B CA 1
ATOM 2593 C C . LEU B 1 174 ? -16.277 81.110 76.713 1.00 59.86 149 LEU B C 1
ATOM 2594 O O . LEU B 1 174 ? -17.510 81.204 76.746 1.00 59.30 149 LEU B O 1
ATOM 2599 N N . ALA B 1 175 ? -15.632 80.298 75.887 1.00 57.15 150 ALA B N 1
ATOM 2600 C CA . ALA B 1 175 ? -16.348 79.437 74.960 1.00 55.32 150 ALA B CA 1
ATOM 2601 C C . ALA B 1 175 ? -16.920 78.218 75.679 1.00 53.01 150 ALA B C 1
ATOM 2602 O O . ALA B 1 175 ? -16.347 77.730 76.650 1.00 52.83 150 ALA B O 1
ATOM 2604 N N . ASP B 1 176 ? -18.061 77.738 75.204 1.00 50.08 151 ASP B N 1
ATOM 2605 C CA . ASP B 1 176 ? -18.684 76.568 75.795 1.00 47.85 151 ASP B CA 1
ATOM 2606 C C . ASP B 1 176 ? -18.117 75.330 75.110 1.00 45.27 151 ASP B C 1
ATOM 2607 O O . ASP B 1 176 ? -17.406 75.440 74.111 1.00 44.47 151 ASP B O 1
ATOM 2612 N N . PRO B 1 177 ? -18.415 74.135 75.642 1.00 42.47 152 PRO B N 1
ATOM 2613 C CA . PRO B 1 177 ? -17.917 72.883 75.064 1.00 41.71 152 PRO B CA 1
ATOM 2614 C C . PRO B 1 177 ? -18.322 72.650 73.608 1.00 41.32 152 PRO B C 1
ATOM 2615 O O . PRO B 1 177 ? -17.811 71.741 72.950 1.00 40.81 152 PRO B O 1
ATOM 2619 N N . TRP B 1 178 ? -19.228 73.478 73.103 1.00 40.39 153 TRP B N 1
ATOM 2620 C CA . TRP B 1 178 ? -19.702 73.326 71.736 1.00 41.68 153 TRP B CA 1
ATOM 2621 C C . TRP B 1 178 ? -19.279 74.416 70.758 1.00 41.25 153 TRP B C 1
ATOM 2622 O O . TRP B 1 178 ? -19.599 74.341 69.582 1.00 42.54 153 TRP B O 1
ATOM 2633 N N . ASP B 1 179 ? -18.554 75.423 71.227 1.00 42.25 154 ASP B N 1
ATOM 2634 C CA . ASP B 1 179 ? -18.129 76.491 70.330 1.00 41.15 154 ASP B CA 1
ATOM 2635 C C . ASP B 1 179 ? -16.938 76.040 69.498 1.00 40.25 154 ASP B C 1
ATOM 2636 O O . ASP B 1 179 ? -15.915 75.627 70.035 1.00 39.88 154 ASP B O 1
ATOM 2641 N N . VAL B 1 180 ? -17.080 76.111 68.180 1.00 41.18 155 VAL B N 1
ATOM 2642 C CA . VAL B 1 180 ? -16.005 75.720 67.266 1.00 41.02 155 VAL B CA 1
ATOM 2643 C C . VAL B 1 180 ? -14.853 76.696 67.439 1.00 41.37 155 VAL B C 1
ATOM 2644 O O . VAL B 1 180 ? -15.083 77.853 67.768 1.00 43.18 155 VAL B O 1
ATOM 2648 N N . GLN B 1 181 ? -13.619 76.251 67.218 1.00 42.13 156 GLN B N 1
ATOM 2649 C CA . GLN B 1 181 ? -12.497 77.162 67.378 1.00 44.30 156 GLN B CA 1
ATOM 2650 C C . GLN B 1 181 ? -12.150 78.018 66.157 1.00 44.27 156 GLN B C 1
ATOM 2651 O O . GLN B 1 181 ? -11.712 79.153 66.311 1.00 47.14 156 GLN B O 1
ATOM 2657 N N . LEU B 1 182 ? -12.338 77.498 64.954 1.00 43.11 157 LEU B N 1
ATOM 2658 C CA . LEU B 1 182 ? -12.034 78.278 63.751 1.00 41.45 157 LEU B CA 1
ATOM 2659 C C . LEU B 1 182 ? -10.550 78.592 63.619 1.00 40.37 157 LEU B C 1
ATOM 2660 O O . LEU B 1 182 ? -9.942 79.209 64.489 1.00 41.19 157 LEU B O 1
ATOM 2665 N N . ASP B 1 183 ? -9.966 78.181 62.508 1.00 39.76 158 ASP B N 1
ATOM 2666 C CA . ASP B 1 183 ? -8.551 78.410 62.289 1.00 40.75 158 ASP B CA 1
ATOM 2667 C C . ASP B 1 183 ? -8.194 79.874 62.036 1.00 39.13 158 ASP B C 1
ATOM 2668 O O . ASP B 1 183 ? -7.059 80.276 62.252 1.00 39.77 158 ASP B O 1
ATOM 2673 N N . LEU B 1 184 ? -9.168 80.674 61.614 1.00 39.97 159 LEU B N 1
ATOM 2674 C CA . LEU B 1 184 ? -8.916 82.075 61.304 1.00 40.69 159 LEU B CA 1
ATOM 2675 C C . LEU B 1 184 ? -10.196 82.882 61.104 1.00 41.99 159 LEU B C 1
ATOM 2676 O O . LEU B 1 184 ? -11.162 82.396 60.515 1.00 42.87 159 LEU B O 1
ATOM 2681 N N . ILE B 1 185 ? -10.210 84.111 61.608 1.00 41.34 160 ILE B N 1
ATOM 2682 C CA . ILE B 1 185 ? -11.369 84.972 61.426 1.00 43.81 160 ILE B CA 1
ATOM 2683 C C . ILE B 1 185 ? -10.947 86.123 60.528 1.00 43.83 160 ILE B C 1
ATOM 2684 O O . ILE B 1 185 ? -10.147 86.965 60.917 1.00 44.37 160 ILE B O 1
ATOM 2689 N N . ILE B 1 186 ? -11.470 86.154 59.315 1.00 44.44 161 ILE B N 1
ATOM 2690 C CA . ILE B 1 186 ? -11.115 87.228 58.412 1.00 44.84 161 ILE B CA 1
ATOM 2691 C C . ILE B 1 186 ? -12.080 88.393 58.607 1.00 45.99 161 ILE B C 1
ATOM 2692 O O . ILE B 1 186 ? -13.293 88.265 58.419 1.00 43.92 161 ILE B O 1
ATOM 2697 N N . ASN B 1 187 ? -11.514 89.522 59.025 1.00 48.11 162 ASN B N 1
ATOM 2698 C CA . ASN B 1 187 ? -12.267 90.741 59.270 1.00 50.95 162 ASN B CA 1
ATOM 2699 C C . ASN B 1 187 ? -11.544 91.922 58.626 1.00 53.22 162 ASN B C 1
ATOM 2700 O O . ASN B 1 187 ? -10.474 91.764 58.044 1.00 54.17 162 ASN B O 1
ATOM 2705 N N . ASP B 1 188 ? -12.131 93.106 58.736 1.00 55.26 163 ASP B N 1
ATOM 2706 C CA . ASP B 1 188 ? -11.541 94.303 58.153 1.00 57.83 163 ASP B CA 1
ATOM 2707 C C . ASP B 1 188 ? -10.299 94.788 58.896 1.00 59.19 163 ASP B C 1
ATOM 2708 O O . ASP B 1 188 ? -9.548 95.612 58.377 1.00 59.59 163 ASP B O 1
ATOM 2713 N N . GLU B 1 189 ? -10.092 94.285 60.11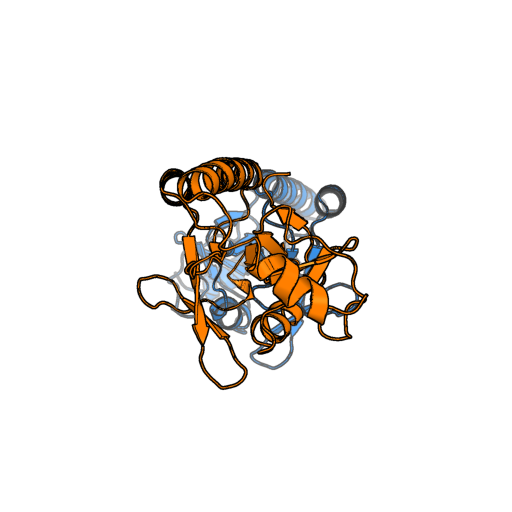0 1.00 60.88 164 GLU B N 1
ATOM 2714 C CA . GLU B 1 189 ? -8.948 94.680 60.934 1.00 61.95 164 GLU B CA 1
ATOM 2715 C C . GLU B 1 189 ? -9.068 96.104 61.480 1.00 62.85 164 GLU B C 1
ATOM 2716 O O . GLU B 1 189 ? -8.662 96.321 62.641 1.00 63.42 164 GLU B O 1
#

Foldseek 3Di:
DDLVVLLVVQVVVLQVQDPVRLVVFLVLLLVVVLVVCVPPLVFQEEEDEDDDRSWRDNDPVSVVSCVVSNHFYWYWADPDLAEIFTAGPVRHTAQLASGQAYEDEAQAAEPQQWGHHPPSLHCLVSVVPDDPCHAYEYEGEPSRYDDDDDDNSTDRGPYYRGRD/DACVVLLPLLVVVLVVADPVNLVVFLVLLLVVVLVVPPVPLPQQEEEDECDDRSWRHHDDVNVVSCVVSNRFYWYWDDDDLAEIWIAGPVRHTDDLVNGQAYEAEAQAAEPQQWGHHPPSNHCLVSVVPHDPCRAFEYEGEPSRYDDHDDDPRTDRGPYYGGSD

Secondary structure (DSSP, 8-state):
--HHHHHHHHHHHHHH--HHHHHHHHHHHHHHHHHHHTT-TT--EEE-----TTSPPPPHHHHHHHHHTTPEEEEEEE-SSS-EEEE-TT--EE-GGG--EEEEE-SEE-TT--EE--SS-HHHHHGGG--S---EEEEE-GGGB---PPPTTS---SEEEE--/--HHHHHHHTHHHHTTS-HHHHHHHHHHHHHHHHHHHTT-TT--EEE-----TTSPP--HHHHHHHHHTT-EEEEEEE-SSS-EEEE-SS--EE-GGG--EEEE--SEE-TT--EE--SS-HHHHHHTT--S---EEEE--GGGB---PPPTT----SEEE---

CATH classification: 3.40.50.10420

Organism: Mycoplasma pneumoniae (strain ATCC 29342 / M129 / Subtype 1) (NCBI:txid272634)

Radius of gyration: 25.15 Å; Cα contacts (8 Å, |Δi|>4): 567; chains: 2; bounding box: 54×70×58 Å

B-factor: mean 42.45, std 16.46, range [14.76, 107.58]

Sequence (328 aa):
MDKNALRKQILQKRMALSTIEKSHLDQKINQKLVAFLTPKPCIKTIALYEPIKNEVTFVDFFFEFLKINQIRAVYPKVISDTEIIFIDQETNTFEPNQIDCFLIPLVGFNKDNYRLGFGKGYYDRYLMQLTRQQPKIGIAYSFQKGDFLADPWDVQLDLIINDEMDKNALRKQILQKRMALSTIEKSHLDQKINQKLVAFLTPKPCIKTIALYEPIKNEVTFVDFFFEFLKINQIRAVYPKVISDTEIIFIDQETNTFEPNQIDCFLIPLVGFNKDNYRLGFGKGYYDRYLMQLTRQQPKIGIAYSFQKGDFLADPWDVQLDLIINDE

Solvent-accessible surface area: 17637 Å² total; per-residue (Å²): 150,76,37,97,47,15,65,119,90,2,74,111,100,7,131,77,39,58,118,145,76,46,67,106,17,10,101,72,0,1,90,63,1,29,68,49,4,86,94,71,95,44,9,109,15,0,1,0,7,107,66,107,174,38,11,3,53,13,34,113,70,0,84,74,28,6,156,120,82,161,19,105,21,0,59,23,95,70,93,46,120,52,104,21,50,1,35,5,161,100,98,76,66,31,89,20,20,29,0,13,0,1,1,0,12,4,6,0,10,7,151,89,50,59,17,0,7,87,57,121,23,38,23,29,81,15,18,143,90,32,68,46,158,8,26,50,2,0,4,0,0,46,45,3,114,13,81,9,126,38,39,130,165,15,8,101,2,85,73,13,11,20,18,161,156,79,34,88,50,6,64,146,97,3,60,118,105,15,126,74,34,64,104,132,68,39,61,80,24,5,75,82,0,0,97,72,0,32,65,31,3,91,91,75,97,40,14,102,13,0,2,1,8,125,51,127,175,21,13,3,47,19,22,112,68,0,82,98,28,6,146,111,70,139,18,116,23,0,39,33,109,88,87,50,120,60,91,16,48,2,23,14,158,121,103,83,73,28,98,28,23,27,0,11,0,1,2,0,8,2,8,0,2,12,157,64,42,67,6,1,8,91,73,124,25,27,26,19,116,15,6,116,83,27,61,33,152,6,40,44,3,0,3,0,0,46,58,1,113,16,94,5,135,35,48,129,146,11,9,92,2,90,66,12,13,16,24,166